Protein AF-A0A7J2MFQ8-F1 (afdb_monomer_lite)

Sequence (245 aa):
MRRCNKAKPGVYTGIVAACVIVSVAMFSGCIGEETATPGVSATPTPTVSLKTDPDSATIAKTPWTKIIFQDGFFSFQLQRTLGCTYYGGADVEECLSTACRIEDWDFESWYEEWTLTADRVCGIADECLADGNNVSAREAYLRASNYCRTAEFFLHGDPADPRILETWGKCRNCFIKAGRLSSPPFEVVEIPYEGTTLPEYFFRVGDSDTPRPTLILQTGYDGTSEELYNGQELKCLREYRLNLK

Secondary structure (DSSP, 8-state):
--PPPPPPPP---------------------------------------PPPPPPHHHHTTS-----S-SSHHHHHHHHHHHHTTTTTS--HHHHHHHHTTSPTT-HHHHHHHHHHHHHHHHHHHHHHHHTT-HHHHHHHHHHHHHHHHHHHGGGGGSTT-THHHHHHHHHHHHHHHHHHTSSSPPEEEEEEETTEEEEEEE--SSS-------------TT--HHHHHHHTSHHHHHHTTTTT-

Foldseek 3Di:
DDDDDDDDDDDPPDDDPDDDDDDDDDDDDDDDDDDDDDDDDDDDDPDPPDPPDDPPVVVVVDPDPADLAPDPVLSVLLVQQVLLVVLLLADPCLSNVLSVQADHPDLVSQLVSLLVSLVVLQVQLVVCVVVVVLVSNLSSLSNSLSSLLRNLQVVVVDPPPPSNVVSNVSSVVSLQSSQVSDVVRWDFDWPDDDNGTDTAIHDDPHDDPDDDDDDDDDDDDRDDNSCCSSGPPVVVVVVVVVVVD

Radius of gyration: 24.78 Å; chains: 1; bounding box: 86×67×57 Å

pLDDT: mean 76.44, std 26.14, range [23.83, 98.81]

Structure (mmCIF, N/CA/C/O backbone):
data_AF-A0A7J2MFQ8-F1
#
_entry.id   AF-A0A7J2MFQ8-F1
#
loop_
_atom_site.group_PDB
_atom_site.id
_atom_site.type_symbol
_atom_site.label_atom_id
_atom_site.label_alt_id
_atom_site.label_comp_id
_atom_site.label_asym_id
_atom_site.label_entity_id
_atom_site.label_seq_id
_atom_site.pdbx_PDB_ins_code
_atom_site.Cartn_x
_atom_site.Cartn_y
_atom_site.Cartn_z
_atom_site.occupancy
_atom_site.B_iso_or_equiv
_atom_site.auth_seq_id
_atom_site.auth_comp_id
_atom_site.auth_asym_id
_atom_site.auth_atom_id
_atom_site.pdbx_PDB_model_num
ATOM 1 N N . MET A 1 1 ? -53.939 -12.506 15.328 1.00 38.88 1 MET A N 1
ATOM 2 C CA . MET A 1 1 ? -53.729 -11.242 14.587 1.00 38.88 1 MET A CA 1
ATOM 3 C C . MET A 1 1 ? -53.225 -10.176 15.556 1.00 38.88 1 MET A C 1
ATOM 5 O O . MET A 1 1 ? -54.008 -9.654 16.337 1.00 38.88 1 MET A O 1
ATOM 9 N N . ARG A 1 2 ? -51.913 -9.912 15.574 1.00 32.91 2 ARG A N 1
ATOM 10 C CA . ARG A 1 2 ? -51.280 -8.822 16.336 1.00 32.91 2 ARG A CA 1
ATOM 11 C C . ARG A 1 2 ? -50.412 -8.020 15.365 1.00 32.91 2 ARG A C 1
ATOM 13 O O . ARG A 1 2 ? -49.680 -8.603 14.576 1.00 32.91 2 ARG A O 1
ATOM 20 N N . ARG A 1 3 ? -50.601 -6.699 15.381 1.00 29.52 3 ARG A N 1
ATOM 21 C CA . ARG A 1 3 ? -49.988 -5.705 14.491 1.00 29.52 3 ARG A CA 1
ATOM 22 C C . ARG A 1 3 ? -48.485 -5.591 14.766 1.00 29.52 3 ARG A C 1
ATOM 24 O O . ARG A 1 3 ? -48.104 -5.428 15.920 1.00 29.52 3 ARG A O 1
ATOM 31 N N . CYS A 1 4 ? -47.666 -5.614 13.716 1.00 31.52 4 CYS A N 1
ATOM 32 C CA . CYS A 1 4 ? -46.255 -5.238 13.778 1.00 31.52 4 CYS A CA 1
ATOM 33 C C . CYS A 1 4 ? -46.124 -3.789 13.285 1.00 31.52 4 CYS A C 1
ATOM 35 O O . CYS A 1 4 ? -46.514 -3.473 12.160 1.00 31.52 4 CYS A O 1
ATOM 37 N N . ASN A 1 5 ? -45.660 -2.903 14.167 1.00 32.88 5 ASN A N 1
ATOM 38 C CA . ASN A 1 5 ? -45.489 -1.476 13.908 1.00 32.88 5 ASN A CA 1
ATOM 39 C C . ASN A 1 5 ? -44.330 -1.229 12.933 1.00 32.88 5 ASN A C 1
ATOM 41 O O . ASN A 1 5 ? -43.232 -1.746 13.119 1.00 32.88 5 ASN A O 1
ATOM 45 N N . LYS A 1 6 ? -44.583 -0.383 11.928 1.00 34.16 6 LYS A N 1
ATOM 46 C CA . LYS A 1 6 ? -43.565 0.241 11.075 1.00 34.16 6 LYS A CA 1
ATOM 47 C C . LYS A 1 6 ? -42.799 1.289 11.891 1.00 34.16 6 LYS A C 1
ATOM 49 O O . LYS A 1 6 ? -43.421 2.206 12.428 1.00 34.16 6 LYS A O 1
ATOM 54 N N . ALA A 1 7 ? -41.475 1.175 11.957 1.00 34.91 7 ALA A N 1
ATOM 55 C CA . ALA A 1 7 ? -40.604 2.236 12.454 1.00 34.91 7 ALA A CA 1
ATOM 56 C C . ALA A 1 7 ? -40.471 3.341 11.387 1.00 34.91 7 ALA A C 1
ATOM 58 O O . ALA A 1 7 ? -40.331 3.050 10.200 1.00 34.91 7 ALA A O 1
ATOM 59 N N . LYS A 1 8 ? -40.570 4.605 11.811 1.00 30.22 8 LYS A N 1
ATOM 60 C CA . LYS A 1 8 ? -40.333 5.795 10.978 1.00 30.22 8 LYS A CA 1
ATOM 61 C C . LYS A 1 8 ? -38.834 6.149 10.988 1.00 30.22 8 LYS A C 1
ATOM 63 O O . LYS A 1 8 ? -38.199 5.927 12.017 1.00 30.22 8 LYS A O 1
ATOM 68 N N . PRO A 1 9 ? -38.286 6.736 9.909 1.00 33.31 9 PRO A N 1
ATOM 69 C CA . PRO A 1 9 ? -36.900 7.191 9.871 1.00 33.31 9 PRO A CA 1
ATOM 70 C C . PRO A 1 9 ? -36.733 8.475 10.694 1.00 33.31 9 PRO A C 1
ATOM 72 O O . PRO A 1 9 ? -37.475 9.443 10.519 1.00 33.31 9 PRO A O 1
ATOM 75 N N . GLY A 1 10 ? -35.777 8.452 11.623 1.00 30.77 10 GLY A N 1
ATOM 76 C CA . GLY A 1 10 ? -35.357 9.605 12.410 1.00 30.77 10 GLY A CA 1
ATOM 77 C C . GLY A 1 10 ? -34.457 10.520 11.585 1.00 30.77 10 GLY A C 1
ATOM 78 O O . GLY A 1 10 ? -33.471 10.082 11.001 1.00 30.77 10 GLY A O 1
ATOM 79 N N . VAL A 1 11 ? -34.835 11.790 11.542 1.00 32.34 11 VAL A N 1
ATOM 80 C CA . VAL A 1 11 ? -34.098 12.901 10.945 1.00 32.34 11 VAL A CA 1
ATOM 81 C C . VAL A 1 11 ? -32.886 13.207 11.833 1.00 32.34 11 VAL A C 1
ATOM 83 O O . VAL A 1 11 ? -33.059 13.664 12.960 1.00 32.34 11 VAL A O 1
ATOM 86 N N . TYR A 1 12 ? -31.667 12.963 11.346 1.00 33.47 12 TYR A N 1
ATOM 87 C CA . TYR A 1 12 ? -30.437 13.444 11.985 1.00 33.47 12 TYR A CA 1
ATOM 88 C C . TYR A 1 12 ? -30.148 14.874 11.515 1.00 33.47 12 TYR A C 1
ATOM 90 O O . TYR A 1 12 ? -29.394 15.109 10.577 1.00 33.47 12 TYR A O 1
ATOM 98 N N . THR A 1 13 ? -30.767 15.852 12.170 1.00 31.56 13 THR A N 1
ATOM 99 C CA . THR A 1 13 ? -30.286 17.240 12.169 1.00 31.56 13 THR A CA 1
ATOM 100 C C . THR A 1 13 ? -29.189 17.361 13.223 1.00 31.56 13 THR A C 1
ATOM 102 O O . THR A 1 13 ? -29.476 17.585 14.397 1.00 31.56 13 THR A O 1
ATOM 105 N N . GLY A 1 14 ? -27.939 17.166 12.807 1.00 30.00 14 GLY A N 1
ATOM 106 C CA . GLY A 1 14 ? -26.743 17.427 13.605 1.00 30.00 14 GLY A CA 1
ATOM 107 C C . GLY A 1 14 ? -25.890 18.471 12.896 1.00 30.00 14 GLY A C 1
ATOM 108 O O . GLY A 1 14 ? -25.406 18.240 11.796 1.00 30.00 14 GLY A O 1
ATOM 109 N N . ILE A 1 15 ? -25.780 19.644 13.507 1.00 28.95 15 ILE A N 1
ATOM 110 C CA . ILE A 1 15 ? -25.068 20.824 13.016 1.00 28.95 15 ILE A CA 1
ATOM 111 C C . ILE A 1 15 ? -23.583 20.481 12.812 1.00 28.95 15 ILE A C 1
ATOM 113 O O . ILE A 1 15 ? -22.862 20.240 13.778 1.00 28.95 15 ILE A O 1
ATOM 117 N N . VAL A 1 16 ? -23.125 20.472 11.557 1.00 28.92 16 VAL A N 1
ATOM 118 C CA . VAL A 1 16 ? -21.700 20.410 11.204 1.00 28.92 16 VAL A CA 1
ATOM 119 C C . VAL A 1 16 ? -21.128 21.814 11.385 1.00 28.92 16 VAL A C 1
ATOM 121 O O . VAL A 1 16 ? -21.325 22.692 10.548 1.00 28.92 16 VAL A O 1
ATOM 124 N N . ALA A 1 17 ? -20.454 22.054 12.508 1.00 26.47 17 ALA A N 1
ATOM 125 C CA . ALA A 1 17 ? -19.647 23.254 12.684 1.00 26.47 17 ALA A CA 1
ATOM 126 C C . ALA A 1 17 ? -18.333 23.069 11.911 1.00 26.47 17 ALA A C 1
ATOM 128 O O . ALA A 1 17 ? -17.379 22.474 12.408 1.00 26.47 17 ALA A O 1
ATOM 129 N N . ALA A 1 18 ? -18.317 23.539 10.664 1.00 28.28 18 ALA A N 1
ATOM 130 C CA . ALA A 1 18 ? -17.121 23.623 9.842 1.00 28.28 18 ALA A CA 1
ATOM 131 C C . ALA A 1 18 ? -16.173 24.683 10.421 1.00 28.28 18 ALA A C 1
ATOM 133 O O . ALA A 1 18 ? -16.510 25.865 10.470 1.00 28.28 18 ALA A O 1
ATOM 134 N N . CYS A 1 19 ? -14.983 24.265 10.847 1.00 23.83 19 CYS A N 1
ATOM 135 C CA . CYS A 1 19 ? -13.876 25.168 11.135 1.00 23.83 19 CYS A CA 1
ATOM 136 C C . CYS A 1 19 ? -12.793 24.897 10.088 1.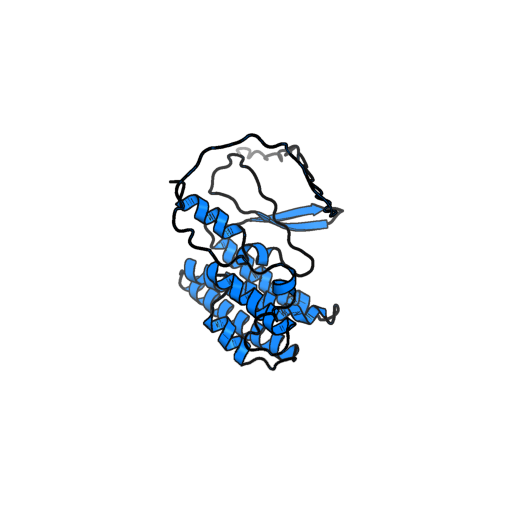00 23.83 19 CYS A C 1
ATOM 138 O O . CYS A 1 19 ? -11.982 23.987 10.230 1.00 23.83 19 CYS A O 1
ATOM 140 N N . VAL A 1 20 ? -12.856 25.640 8.983 1.00 26.08 20 VAL A N 1
ATOM 141 C CA . VAL A 1 20 ? -11.838 25.623 7.931 1.00 26.08 20 VAL A CA 1
ATOM 142 C C . VAL A 1 20 ? -10.701 26.529 8.393 1.00 26.08 20 VAL A C 1
ATOM 144 O O . VAL A 1 20 ? -10.876 27.744 8.463 1.00 26.08 20 VAL A O 1
ATOM 147 N N . ILE A 1 21 ? -9.539 25.960 8.709 1.00 29.67 21 ILE A N 1
ATOM 148 C CA . ILE A 1 21 ? -8.308 26.739 8.878 1.00 29.67 21 ILE A CA 1
ATOM 149 C C . ILE A 1 21 ? -7.517 26.617 7.576 1.00 29.67 21 ILE A C 1
ATOM 151 O O . ILE A 1 21 ? -6.837 25.624 7.335 1.00 29.67 21 ILE A O 1
ATOM 155 N N . VAL A 1 22 ? -7.640 27.636 6.721 1.00 27.78 22 VAL A N 1
ATOM 156 C CA . VAL A 1 22 ? -6.738 27.855 5.584 1.00 27.78 22 VAL A CA 1
ATOM 157 C C . VAL A 1 22 ? -5.487 28.540 6.126 1.00 27.78 22 VAL A C 1
ATOM 159 O O . VAL A 1 22 ? -5.528 29.722 6.464 1.00 27.78 22 VAL A O 1
ATOM 162 N N . SER A 1 23 ? -4.373 27.819 6.212 1.00 28.55 23 SER A N 1
ATOM 163 C CA . SER A 1 23 ? -3.078 28.427 6.531 1.00 28.55 23 SER A CA 1
ATOM 164 C C . SER A 1 23 ? -2.352 28.805 5.244 1.00 28.55 23 SER A C 1
ATOM 166 O O . SER A 1 23 ? -1.757 27.966 4.574 1.00 28.55 23 SER A O 1
ATOM 168 N N . VAL A 1 24 ? -2.406 30.095 4.909 1.00 29.30 24 VAL A N 1
ATOM 169 C CA . VAL A 1 24 ? -1.521 30.741 3.932 1.00 29.30 24 VAL A CA 1
ATOM 170 C C . VAL A 1 24 ? -0.176 30.984 4.615 1.00 29.30 24 VAL A C 1
ATOM 172 O O . VAL A 1 24 ? -0.099 31.766 5.560 1.00 29.30 24 VAL A O 1
ATOM 175 N N . ALA A 1 25 ? 0.887 30.336 4.144 1.00 28.73 25 ALA A N 1
ATOM 176 C CA . ALA A 1 25 ? 2.251 30.658 4.549 1.00 28.73 25 ALA A CA 1
ATOM 177 C C . ALA A 1 25 ? 2.884 31.600 3.513 1.00 28.73 25 ALA A C 1
ATOM 179 O O . ALA A 1 25 ? 3.103 31.217 2.366 1.00 28.73 25 ALA A O 1
ATOM 180 N N . MET A 1 26 ? 3.188 32.831 3.928 1.00 29.05 26 MET A N 1
ATOM 181 C CA . MET A 1 26 ? 4.083 33.750 3.222 1.00 29.05 26 MET A CA 1
ATOM 182 C C . MET A 1 26 ? 5.228 34.131 4.163 1.00 29.05 26 MET A C 1
ATOM 184 O O . MET A 1 26 ? 5.021 34.465 5.327 1.00 29.05 26 MET A O 1
ATOM 188 N N . PHE A 1 27 ? 6.439 34.023 3.625 1.00 27.30 27 PHE A N 1
ATOM 189 C CA . PHE A 1 27 ? 7.727 34.304 4.249 1.00 27.30 27 PHE A CA 1
ATOM 190 C C . PHE A 1 27 ? 7.931 35.794 4.583 1.00 27.30 27 PHE A C 1
ATOM 192 O O . PHE A 1 27 ? 7.536 36.663 3.811 1.00 27.30 27 PHE A O 1
ATOM 199 N N . SER A 1 28 ? 8.740 36.041 5.622 1.00 29.17 28 SER A N 1
ATOM 200 C CA . SER A 1 28 ? 10.007 36.806 5.556 1.00 29.17 28 SER A CA 1
ATOM 201 C C . SER A 1 28 ? 10.172 37.929 6.589 1.00 29.17 28 SER A C 1
ATOM 203 O O . SER A 1 28 ? 9.401 38.882 6.614 1.00 29.17 28 SER A O 1
ATOM 205 N N . GLY A 1 29 ? 11.296 37.838 7.316 1.00 26.69 29 GLY A N 1
ATOM 206 C CA . GLY A 1 29 ? 12.071 38.951 7.880 1.00 26.69 29 GLY A CA 1
ATOM 207 C C . GLY A 1 29 ? 11.524 39.585 9.163 1.00 26.69 29 GLY A C 1
ATOM 208 O O . GLY A 1 29 ? 10.329 39.649 9.384 1.00 26.69 29 GLY A O 1
ATOM 209 N N . CYS A 1 30 ? 12.316 40.148 10.066 1.00 28.39 30 CYS A N 1
ATOM 210 C CA . CYS A 1 30 ? 13.755 40.220 10.271 1.00 28.39 30 CYS A CA 1
ATOM 211 C C . CYS A 1 30 ? 13.914 41.007 11.591 1.00 28.39 30 CYS A C 1
ATOM 213 O O . CYS A 1 30 ? 13.279 42.044 11.728 1.00 28.39 30 CYS A O 1
ATOM 215 N N . ILE A 1 31 ? 14.807 40.545 12.475 1.00 30.14 31 ILE A N 1
ATOM 216 C CA . ILE A 1 31 ? 15.624 41.342 13.417 1.00 30.14 31 ILE A CA 1
ATOM 217 C C . ILE A 1 31 ? 14.879 42.064 14.565 1.00 30.14 31 ILE A C 1
ATOM 219 O O . ILE A 1 31 ? 14.071 42.963 14.362 1.00 30.14 31 ILE A O 1
ATOM 223 N N . GLY A 1 32 ? 15.215 41.669 15.799 1.00 24.55 32 GLY A N 1
ATOM 224 C CA . GLY A 1 32 ? 14.779 42.321 17.036 1.00 24.55 32 GLY A CA 1
ATOM 225 C C . GLY A 1 32 ? 15.772 43.346 17.581 1.00 24.55 32 GLY A C 1
ATOM 226 O O . GLY A 1 32 ? 16.804 43.583 16.968 1.00 24.55 32 GLY A O 1
ATOM 227 N N . GLU A 1 33 ? 15.475 43.881 18.768 1.00 27.73 33 GLU A N 1
ATOM 228 C CA . GLU A 1 33 ? 16.467 44.317 19.761 1.00 27.73 33 GLU A CA 1
ATOM 229 C C . GLU A 1 33 ? 15.764 44.532 21.116 1.00 27.73 33 GLU A C 1
ATOM 231 O O . GLU A 1 33 ? 14.818 45.313 21.209 1.00 27.73 33 GLU A O 1
ATOM 236 N N . GLU A 1 34 ? 16.204 43.828 22.163 1.00 31.11 34 GLU A N 1
ATOM 237 C CA . GLU A 1 34 ? 15.808 44.074 23.555 1.00 31.11 34 GLU A CA 1
ATOM 238 C C . GLU A 1 34 ? 17.064 44.449 24.353 1.00 31.11 34 GLU A C 1
ATOM 240 O O . GLU A 1 34 ? 18.134 43.853 24.216 1.00 31.11 34 GLU A O 1
ATOM 245 N N . THR A 1 35 ? 16.932 45.512 25.137 1.00 30.77 35 THR A N 1
ATOM 246 C CA . THR A 1 35 ? 17.994 46.231 25.842 1.00 30.77 35 THR A CA 1
ATOM 247 C C . THR A 1 35 ? 18.571 45.455 27.029 1.00 30.77 35 THR A C 1
ATOM 249 O O . THR A 1 35 ? 17.839 44.894 27.840 1.00 30.77 35 THR A O 1
ATOM 252 N N . ALA A 1 36 ? 19.898 45.500 27.168 1.00 31.11 36 ALA A N 1
ATOM 253 C CA . ALA A 1 36 ? 20.688 44.804 28.180 1.00 31.11 36 ALA A CA 1
ATOM 254 C C . ALA A 1 36 ? 20.484 45.297 29.631 1.00 31.11 36 ALA A C 1
ATOM 256 O O . ALA A 1 36 ? 20.412 46.497 29.894 1.00 31.11 36 ALA A O 1
ATOM 257 N N . THR A 1 37 ? 20.551 44.362 30.587 1.00 33.41 37 THR A N 1
ATOM 258 C CA . THR A 1 37 ? 20.934 44.607 31.995 1.00 33.41 37 THR A CA 1
ATOM 259 C C . THR A 1 37 ? 21.981 43.571 32.452 1.00 33.41 37 THR A C 1
ATOM 261 O O . THR A 1 37 ? 22.013 42.467 31.906 1.00 33.41 37 THR A O 1
ATOM 264 N N . PRO A 1 38 ? 22.894 43.905 33.390 1.00 34.31 38 PRO A N 1
ATOM 265 C CA . PRO A 1 38 ? 24.133 43.149 33.576 1.00 34.31 38 PRO A CA 1
ATOM 266 C C . PRO A 1 38 ? 24.117 42.151 34.749 1.00 34.31 38 PRO A C 1
ATOM 268 O O . PRO A 1 38 ? 23.652 42.460 35.841 1.00 34.31 38 PRO A O 1
ATOM 271 N N . GLY A 1 39 ? 24.800 41.019 34.538 1.00 32.44 39 GLY A N 1
ATOM 272 C CA . GLY A 1 39 ? 25.820 40.512 35.464 1.00 32.44 39 GLY A CA 1
ATOM 273 C C . GLY A 1 39 ? 25.416 39.478 36.519 1.00 32.44 39 GLY A C 1
ATOM 274 O O . GLY A 1 39 ? 25.167 39.836 37.664 1.00 32.44 39 GLY A O 1
ATO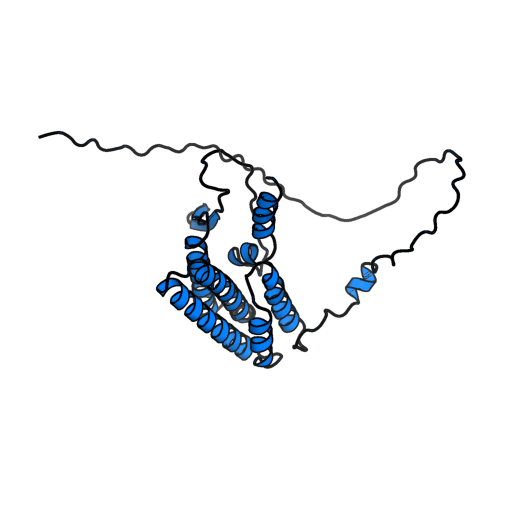M 275 N N . VAL A 1 40 ? 25.570 38.188 36.193 1.00 35.53 40 VAL A N 1
ATOM 276 C CA . VAL A 1 40 ? 25.978 37.153 37.164 1.00 35.53 40 VAL A CA 1
ATOM 277 C C . VAL A 1 40 ? 27.016 36.242 36.500 1.00 35.53 40 VAL A C 1
ATOM 279 O O . VAL A 1 40 ? 26.760 35.640 35.462 1.00 35.53 40 VAL A O 1
ATOM 282 N N . SER A 1 41 ? 28.209 36.178 37.093 1.00 35.72 41 SER A N 1
ATOM 283 C CA . SER A 1 41 ? 29.312 35.305 36.681 1.00 35.72 41 SER A CA 1
ATOM 284 C C . SER A 1 41 ? 29.017 33.866 37.106 1.00 35.72 41 SER A C 1
ATOM 286 O O . SER A 1 41 ? 28.966 33.579 38.303 1.00 35.72 41 SER A O 1
ATOM 288 N N . ALA A 1 42 ? 28.812 32.973 36.137 1.00 41.41 42 ALA A N 1
ATOM 289 C CA . ALA A 1 42 ? 28.701 31.534 36.354 1.00 41.41 42 ALA A CA 1
ATOM 290 C C . ALA A 1 42 ? 29.901 30.822 35.713 1.00 41.41 42 ALA A C 1
ATOM 292 O O . ALA A 1 42 ? 30.245 31.055 34.555 1.00 41.41 42 ALA A O 1
ATOM 293 N N . THR A 1 43 ? 30.550 29.965 36.495 1.00 39.50 43 THR A N 1
ATOM 294 C CA . THR A 1 43 ? 31.693 29.125 36.118 1.00 39.50 43 THR A CA 1
ATOM 295 C C . THR A 1 43 ? 31.352 28.261 34.890 1.00 39.50 43 THR A C 1
ATOM 297 O O . THR A 1 43 ? 30.270 27.667 34.869 1.00 39.50 43 THR A O 1
ATOM 300 N N . PRO A 1 44 ? 32.228 28.137 33.871 1.00 40.00 44 PRO A N 1
ATOM 301 C CA . PRO A 1 44 ? 31.896 27.385 32.666 1.00 40.00 44 PRO A CA 1
ATOM 302 C C . PRO A 1 44 ? 31.807 25.885 32.969 1.00 40.00 44 PRO A C 1
ATOM 304 O O . PRO A 1 44 ? 32.795 25.227 33.293 1.00 40.00 44 PRO A O 1
ATOM 307 N N . THR A 1 45 ? 30.594 25.351 32.845 1.00 40.31 45 THR A N 1
ATOM 308 C CA . THR A 1 45 ? 30.352 23.912 32.685 1.00 40.31 45 THR A CA 1
ATOM 309 C C . THR A 1 45 ? 30.923 23.501 31.323 1.00 40.31 45 THR A C 1
ATOM 311 O O . THR A 1 45 ? 30.782 24.278 30.378 1.00 40.31 45 THR A O 1
ATOM 314 N N . PRO A 1 46 ? 31.575 22.333 31.167 1.00 39.75 46 PRO A N 1
ATOM 315 C CA . PRO A 1 46 ? 32.018 21.881 29.854 1.00 39.75 46 PRO A CA 1
ATOM 316 C C . PRO A 1 46 ? 30.802 21.698 28.940 1.00 39.75 46 PRO A C 1
ATOM 318 O O . PRO A 1 46 ? 30.047 20.734 29.059 1.00 39.75 46 PRO A O 1
ATOM 321 N N . THR A 1 47 ? 30.603 22.653 28.034 1.00 40.75 47 THR A N 1
ATOM 322 C CA . THR A 1 47 ? 29.598 22.578 26.980 1.00 40.75 47 THR A CA 1
ATOM 323 C C . THR A 1 47 ? 30.016 21.473 26.020 1.00 40.75 47 THR A C 1
ATOM 325 O O . THR A 1 47 ? 30.950 21.640 25.233 1.00 40.75 47 THR A O 1
ATOM 328 N N . VAL A 1 48 ? 29.326 20.333 26.066 1.00 46.19 48 VAL A N 1
ATOM 329 C CA . VAL A 1 48 ? 29.329 19.396 24.942 1.00 46.19 48 VAL A CA 1
ATOM 330 C C . VAL A 1 48 ? 28.743 20.163 23.764 1.00 46.19 48 VAL A C 1
ATOM 332 O O . VAL A 1 48 ? 27.545 20.427 23.715 1.00 46.19 48 VAL A O 1
ATOM 335 N N . SER A 1 49 ? 29.609 20.586 22.845 1.00 40.19 49 SER A N 1
ATOM 336 C CA . SER A 1 49 ? 29.178 21.168 21.581 1.00 40.19 49 SER A CA 1
ATOM 337 C C . SER A 1 49 ? 28.573 20.039 20.759 1.00 40.19 49 SER A C 1
ATOM 339 O O . SER A 1 49 ? 29.285 19.294 20.084 1.00 40.19 49 SER A O 1
ATOM 341 N N . LEU A 1 50 ? 27.256 19.868 20.869 1.00 46.69 50 LEU A N 1
ATOM 342 C CA . LEU A 1 50 ? 26.495 19.147 19.859 1.00 46.69 50 LEU A CA 1
ATOM 343 C C . LEU A 1 50 ? 26.822 19.821 18.527 1.00 46.69 50 LEU A C 1
ATOM 345 O O . LEU A 1 50 ? 26.763 21.048 18.425 1.00 46.69 50 LEU A O 1
ATOM 349 N N . LYS A 1 51 ? 27.256 19.032 17.539 1.00 55.88 51 LYS A N 1
ATOM 350 C CA . LYS A 1 51 ? 27.425 19.546 16.179 1.00 55.88 51 LYS A CA 1
ATOM 351 C C . LYS A 1 51 ? 26.104 20.211 15.806 1.00 55.88 51 LYS A C 1
ATOM 353 O O . LYS A 1 51 ? 25.062 19.577 15.933 1.00 55.88 51 LYS A O 1
ATOM 358 N N . THR A 1 52 ? 26.166 21.483 15.432 1.00 60.47 52 THR A N 1
ATOM 359 C CA . THR A 1 52 ? 25.010 22.213 14.923 1.00 60.47 52 THR A CA 1
ATOM 360 C C . THR A 1 52 ? 24.421 21.421 13.767 1.00 60.47 52 THR A C 1
ATOM 362 O O . THR A 1 52 ? 25.179 20.923 12.924 1.00 60.47 52 THR A O 1
ATOM 365 N N . ASP A 1 53 ? 23.096 21.284 13.754 1.00 65.50 53 ASP A N 1
ATOM 366 C CA . ASP A 1 53 ? 22.395 20.671 12.635 1.00 65.50 53 ASP A CA 1
ATOM 367 C C . ASP A 1 53 ? 22.848 21.339 11.329 1.00 65.50 53 ASP A C 1
ATOM 369 O O . ASP A 1 53 ? 23.111 22.546 11.310 1.00 65.50 53 ASP A O 1
ATOM 373 N N . PRO A 1 54 ? 23.027 20.571 10.244 1.00 66.50 54 PRO A N 1
ATOM 374 C CA . PRO A 1 54 ? 23.466 21.139 8.982 1.00 66.50 54 PRO A CA 1
ATOM 375 C C . PRO A 1 54 ? 22.471 22.210 8.515 1.00 66.50 54 PRO A C 1
ATOM 377 O O . PRO A 1 54 ? 21.275 21.947 8.419 1.00 66.50 54 PRO A O 1
ATOM 380 N N . ASP A 1 55 ? 22.973 23.404 8.186 1.00 71.94 55 ASP A N 1
ATOM 381 C CA . ASP A 1 55 ? 22.141 24.500 7.680 1.00 71.94 55 ASP A CA 1
ATOM 382 C C . ASP A 1 55 ? 21.337 24.068 6.441 1.00 71.94 55 ASP A C 1
ATOM 384 O O . ASP A 1 55 ? 21.798 23.251 5.637 1.00 71.94 55 ASP A O 1
ATOM 388 N N . SER A 1 56 ? 20.165 24.671 6.218 1.00 56.03 56 SER A N 1
ATOM 389 C CA . SER A 1 56 ? 19.241 24.318 5.125 1.00 56.03 56 SER A CA 1
ATOM 390 C C . SER A 1 56 ? 19.891 24.313 3.733 1.00 56.03 56 SER A C 1
ATOM 392 O O . SER A 1 56 ? 19.517 23.521 2.870 1.00 56.03 56 SER A O 1
ATOM 394 N N . ALA A 1 57 ? 20.907 25.154 3.514 1.00 59.72 57 ALA A N 1
ATOM 395 C CA . ALA A 1 57 ? 21.685 25.190 2.274 1.00 59.72 57 ALA A CA 1
ATOM 396 C C . ALA A 1 57 ? 22.594 23.958 2.082 1.00 59.72 57 ALA A C 1
ATOM 398 O O . ALA A 1 57 ? 22.944 23.622 0.952 1.00 59.72 57 ALA A O 1
ATOM 399 N N . THR A 1 58 ? 22.982 23.295 3.170 1.00 59.34 58 THR A N 1
ATOM 400 C CA . THR A 1 58 ? 23.771 22.056 3.193 1.00 59.34 58 THR A CA 1
ATOM 401 C C . THR A 1 58 ? 22.867 20.841 3.003 1.00 59.34 58 THR A C 1
ATOM 403 O O . THR A 1 58 ? 23.197 19.962 2.208 1.00 59.34 58 THR A O 1
ATOM 406 N N . ILE A 1 59 ? 21.685 20.829 3.631 1.00 60.56 59 ILE A N 1
ATOM 407 C CA . ILE A 1 59 ? 20.652 19.802 3.400 1.00 60.56 59 ILE A CA 1
ATOM 408 C C . ILE A 1 59 ? 20.234 19.798 1.924 1.00 60.56 59 ILE A C 1
ATOM 410 O O . ILE A 1 59 ? 20.261 18.753 1.284 1.00 60.56 59 ILE A O 1
ATOM 414 N N . ALA A 1 60 ? 19.972 20.973 1.343 1.00 55.69 60 ALA A N 1
ATOM 415 C CA . ALA A 1 60 ? 19.601 21.110 -0.069 1.00 55.69 60 ALA A CA 1
ATOM 416 C C . ALA A 1 60 ? 20.696 20.661 -1.060 1.00 55.69 60 ALA A C 1
ATOM 418 O O . ALA A 1 60 ? 20.402 20.374 -2.217 1.00 55.69 60 ALA A O 1
ATOM 419 N N . LYS A 1 61 ? 21.963 20.618 -0.623 1.00 54.78 61 LYS A N 1
ATOM 420 C CA . LYS A 1 61 ? 23.112 20.148 -1.419 1.00 54.78 61 LYS A CA 1
ATOM 421 C C . LYS A 1 61 ? 23.472 18.692 -1.150 1.00 54.78 61 LYS A C 1
ATOM 423 O O . LYS A 1 61 ? 24.361 18.161 -1.815 1.00 54.78 61 LYS A O 1
ATOM 428 N N . THR A 1 62 ? 22.832 18.061 -0.170 1.00 53.53 62 THR A N 1
ATOM 429 C CA . THR A 1 62 ? 23.068 16.654 0.123 1.00 53.53 62 THR A CA 1
ATOM 430 C C . THR A 1 62 ? 22.348 15.852 -0.956 1.00 53.53 62 THR A C 1
ATOM 432 O O . THR A 1 62 ? 21.132 15.992 -1.089 1.00 53.53 62 THR A O 1
ATOM 435 N N . PRO A 1 63 ? 23.056 15.053 -1.773 1.00 59.88 63 PRO A N 1
ATOM 436 C CA . PRO A 1 63 ? 22.381 14.180 -2.716 1.00 59.88 63 PRO A CA 1
ATOM 437 C C . PRO A 1 63 ? 21.454 13.269 -1.914 1.00 59.88 63 PRO A C 1
ATOM 439 O O . PRO A 1 63 ? 21.895 12.657 -0.936 1.00 59.88 63 PRO A O 1
ATOM 442 N N . TRP A 1 64 ? 20.178 13.214 -2.309 1.00 63.25 64 TRP A N 1
ATOM 443 C CA . TRP A 1 64 ? 19.225 12.235 -1.793 1.00 63.25 64 TRP A CA 1
ATOM 444 C C . TRP A 1 64 ? 19.933 10.888 -1.693 1.00 63.25 64 TRP A C 1
ATOM 446 O O . TRP A 1 64 ? 20.590 10.466 -2.651 1.00 63.25 64 TRP A O 1
ATOM 456 N N . THR A 1 65 ? 19.894 10.259 -0.518 1.00 71.88 65 THR A N 1
ATOM 457 C CA . THR A 1 65 ? 20.606 8.998 -0.313 1.00 71.88 65 THR A CA 1
ATOM 458 C C . THR A 1 65 ? 20.038 7.992 -1.297 1.00 71.88 65 THR A C 1
ATOM 460 O O . THR A 1 65 ? 18.874 7.640 -1.187 1.00 71.88 65 THR A O 1
ATOM 463 N N . LYS A 1 66 ? 20.813 7.576 -2.298 1.00 84.00 66 LYS A N 1
ATOM 464 C CA . LYS A 1 66 ? 20.338 6.609 -3.286 1.00 84.00 66 LYS A CA 1
ATOM 465 C C . LYS A 1 66 ? 20.271 5.226 -2.650 1.00 84.00 66 LYS A C 1
ATOM 467 O O . LYS A 1 66 ? 21.235 4.804 -2.011 1.00 84.00 66 LYS A O 1
ATOM 472 N N . ILE A 1 67 ? 19.153 4.529 -2.824 1.00 88.50 67 ILE A N 1
ATOM 473 C CA . ILE A 1 67 ? 18.966 3.153 -2.357 1.00 88.50 67 ILE A CA 1
ATOM 474 C C . ILE A 1 67 ? 18.638 2.291 -3.572 1.00 88.50 67 ILE A C 1
ATOM 476 O O . ILE A 1 67 ? 17.598 2.492 -4.190 1.00 88.50 67 ILE A O 1
ATOM 480 N N . ILE A 1 68 ? 19.524 1.336 -3.881 1.00 92.50 68 ILE A N 1
ATOM 481 C CA . ILE A 1 68 ? 19.469 0.392 -5.017 1.00 92.50 68 ILE A CA 1
ATOM 482 C C . ILE A 1 68 ? 19.540 1.060 -6.405 1.00 92.50 68 ILE A C 1
ATOM 484 O O . ILE A 1 68 ? 20.432 0.731 -7.184 1.00 92.50 68 ILE A O 1
ATOM 488 N N . PHE A 1 69 ? 18.670 2.025 -6.691 1.00 94.56 69 PHE A N 1
ATOM 489 C CA . PHE A 1 69 ? 18.516 2.677 -7.992 1.00 94.56 69 PHE A CA 1
ATOM 490 C C . PHE A 1 69 ? 19.452 3.877 -8.183 1.00 94.56 69 PHE A C 1
ATOM 492 O O . PHE A 1 69 ? 19.770 4.597 -7.227 1.00 94.56 69 PHE A O 1
ATOM 499 N N . GLN A 1 70 ? 19.892 4.122 -9.422 1.00 92.31 70 GLN A N 1
ATOM 500 C CA . GLN A 1 70 ? 20.574 5.366 -9.785 1.00 92.31 70 GLN A CA 1
ATOM 501 C C . GLN A 1 70 ? 19.583 6.486 -10.072 1.00 92.31 70 GLN A C 1
ATOM 503 O O . GLN A 1 70 ? 19.939 7.646 -9.815 1.00 92.31 70 GLN A O 1
ATOM 508 N N . ASP A 1 71 ? 18.387 6.169 -10.572 1.00 92.06 71 ASP A N 1
ATOM 509 C CA . ASP A 1 71 ? 17.321 7.152 -10.712 1.00 92.06 71 ASP A CA 1
ATOM 510 C C . ASP A 1 71 ? 16.861 7.688 -9.346 1.00 92.06 71 ASP A C 1
ATOM 512 O O . ASP A 1 71 ? 16.675 6.957 -8.366 1.00 92.06 71 ASP A O 1
ATOM 516 N N . GLY A 1 72 ? 16.682 9.007 -9.284 1.00 90.75 72 GLY A N 1
ATOM 517 C CA . GLY A 1 72 ? 16.254 9.695 -8.073 1.00 90.75 72 GLY A CA 1
ATOM 518 C C . GLY A 1 72 ? 14.800 9.403 -7.716 1.00 90.75 72 GLY A C 1
ATOM 519 O O . GLY A 1 72 ? 14.496 9.279 -6.529 1.00 90.75 72 GLY A O 1
ATOM 520 N N . PHE A 1 73 ? 13.915 9.258 -8.709 1.00 91.38 73 PHE A N 1
ATOM 521 C CA . PHE A 1 73 ? 12.498 8.994 -8.465 1.00 91.38 73 PHE A CA 1
ATOM 522 C C . PHE A 1 73 ? 12.273 7.558 -7.996 1.00 91.38 73 PHE A C 1
ATOM 524 O O . PHE A 1 73 ? 11.589 7.362 -6.994 1.00 91.38 73 PHE A O 1
ATOM 531 N N . PHE A 1 74 ? 12.901 6.567 -8.627 1.00 95.69 74 PHE A N 1
ATOM 532 C CA . PHE A 1 74 ? 12.838 5.164 -8.206 1.00 95.69 74 PHE A CA 1
ATOM 533 C C . PHE A 1 74 ? 13.390 4.991 -6.793 1.00 95.69 74 PHE A C 1
ATOM 535 O O . PHE A 1 74 ? 12.741 4.401 -5.926 1.00 95.69 74 PHE A O 1
ATOM 542 N N . SER A 1 75 ? 14.562 5.575 -6.521 1.00 95.12 75 SER A N 1
ATOM 543 C CA . SER A 1 75 ? 15.153 5.549 -5.182 1.00 95.12 75 SER A CA 1
ATOM 544 C C . SER A 1 75 ? 14.241 6.212 -4.144 1.00 95.12 75 SER A C 1
ATOM 546 O O . SER A 1 75 ? 14.090 5.692 -3.036 1.00 95.12 75 SER A O 1
ATOM 548 N N . PHE A 1 76 ? 13.622 7.346 -4.480 1.00 93.69 76 PHE A N 1
ATOM 549 C CA . PHE A 1 76 ? 12.685 8.033 -3.592 1.00 93.69 76 PHE A CA 1
ATOM 550 C C . PHE A 1 76 ? 11.422 7.202 -3.331 1.00 93.69 76 PHE A C 1
ATOM 552 O O . PHE A 1 76 ? 11.009 7.066 -2.181 1.00 93.69 76 PHE A O 1
ATOM 559 N N . GLN A 1 77 ? 10.834 6.589 -4.358 1.00 95.19 77 GLN A N 1
ATOM 560 C CA . GLN A 1 77 ? 9.641 5.754 -4.195 1.00 95.19 77 GLN A CA 1
ATOM 561 C C . GLN A 1 77 ? 9.924 4.473 -3.405 1.00 95.19 77 GLN A C 1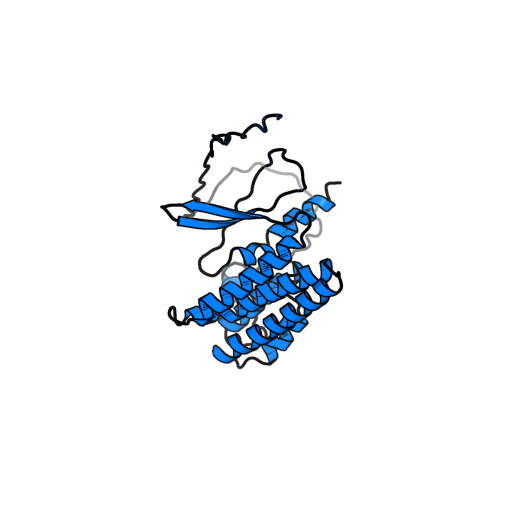
ATOM 563 O O . GLN A 1 77 ? 9.109 4.051 -2.574 1.00 95.19 77 GLN A O 1
ATOM 568 N N . LEU A 1 78 ? 11.112 3.886 -3.574 1.00 96.69 78 LEU A N 1
ATOM 569 C CA . LEU A 1 78 ? 11.559 2.781 -2.732 1.00 96.69 78 LEU A CA 1
ATOM 570 C C . LEU A 1 78 ? 11.689 3.228 -1.269 1.00 96.69 78 LEU A C 1
ATOM 572 O O . LEU A 1 78 ? 11.197 2.542 -0.376 1.00 96.69 78 LEU A O 1
ATOM 576 N N . GLN A 1 79 ? 12.287 4.394 -1.010 1.00 94.75 79 GLN A N 1
ATOM 577 C CA . GLN A 1 79 ? 12.388 4.964 0.341 1.00 94.75 79 GLN A CA 1
ATOM 578 C C . GLN A 1 79 ? 11.028 5.242 0.969 1.00 94.75 79 GLN A C 1
ATOM 580 O O . GLN A 1 79 ? 10.817 4.902 2.131 1.00 94.75 79 GLN A O 1
ATOM 585 N N . ARG A 1 80 ? 10.097 5.820 0.208 1.00 92.81 80 ARG A N 1
ATOM 586 C CA . ARG A 1 80 ? 8.720 6.072 0.646 1.00 92.81 80 ARG A CA 1
ATOM 587 C C . ARG A 1 80 ? 8.034 4.773 1.069 1.00 92.81 80 ARG A C 1
ATOM 589 O O . ARG A 1 80 ? 7.411 4.716 2.127 1.00 92.81 80 ARG A O 1
ATOM 596 N N . THR A 1 81 ? 8.224 3.705 0.296 1.00 95.38 81 THR A N 1
ATOM 597 C CA . THR A 1 81 ? 7.693 2.373 0.621 1.00 95.38 81 THR A CA 1
ATOM 598 C C . THR A 1 81 ? 8.370 1.778 1.859 1.00 95.38 81 THR A C 1
ATOM 600 O O . THR A 1 81 ? 7.680 1.353 2.785 1.00 95.38 81 THR A O 1
ATOM 603 N N . LEU A 1 82 ? 9.704 1.825 1.939 1.00 94.50 82 LEU A N 1
ATOM 604 C CA . LEU A 1 82 ? 10.478 1.375 3.105 1.00 94.50 82 LEU A CA 1
ATOM 605 C C . LEU A 1 82 ? 10.114 2.140 4.385 1.00 94.50 82 LEU A C 1
ATOM 607 O O . LEU A 1 82 ? 10.100 1.554 5.467 1.00 94.50 82 LEU A O 1
ATOM 611 N N . GLY A 1 83 ? 9.769 3.425 4.285 1.00 92.31 83 GLY A N 1
ATOM 612 C CA . GLY A 1 83 ? 9.322 4.243 5.415 1.00 92.31 83 GLY A CA 1
ATOM 613 C C . GLY A 1 83 ? 8.070 3.696 6.107 1.00 92.31 83 GLY A C 1
ATOM 614 O O . GLY A 1 83 ? 7.885 3.906 7.304 1.00 92.31 83 GLY A O 1
ATOM 615 N N . CYS A 1 84 ? 7.256 2.910 5.397 1.00 92.25 84 CYS A N 1
ATOM 616 C CA . CYS A 1 84 ? 6.054 2.284 5.947 1.00 92.25 84 CYS A CA 1
ATOM 617 C C . CYS A 1 84 ? 6.352 1.045 6.820 1.00 92.25 84 CYS A C 1
ATOM 619 O O . CYS A 1 84 ? 5.440 0.512 7.460 1.00 92.25 84 CYS A O 1
ATOM 621 N N . THR A 1 85 ? 7.603 0.566 6.869 1.00 92.31 85 THR A N 1
ATOM 622 C CA . THR A 1 85 ? 7.986 -0.656 7.609 1.00 92.31 85 THR A CA 1
ATOM 623 C C . THR A 1 85 ? 7.695 -0.552 9.103 1.00 92.31 85 THR A C 1
ATOM 625 O O . THR A 1 85 ? 7.058 -1.437 9.671 1.00 92.31 85 THR A O 1
ATOM 628 N N . TYR A 1 86 ? 8.054 0.570 9.733 1.00 87.38 86 TYR A N 1
ATOM 629 C CA . TYR A 1 86 ? 7.791 0.823 11.156 1.00 87.38 86 TYR A CA 1
ATOM 630 C C . TYR A 1 86 ? 6.292 0.721 11.502 1.00 87.38 86 TYR A C 1
ATOM 632 O O . TYR A 1 86 ? 5.877 0.213 12.552 1.00 87.38 86 TYR A O 1
ATOM 640 N N . TYR A 1 87 ? 5.442 1.150 10.573 1.00 85.62 87 TYR A N 1
ATOM 641 C CA . TYR A 1 87 ? 3.997 1.152 10.748 1.00 85.62 87 TYR A CA 1
ATOM 642 C C . TYR A 1 87 ? 3.338 -0.179 10.363 1.00 85.62 87 TYR A C 1
ATOM 644 O O . TYR A 1 87 ? 2.202 -0.425 10.768 1.00 85.62 87 TYR A O 1
ATOM 652 N N . GLY A 1 88 ? 4.074 -1.102 9.739 1.00 90.06 88 GLY A N 1
ATOM 653 C CA . GLY A 1 88 ? 3.578 -2.407 9.294 1.00 90.06 88 GLY A CA 1
ATOM 654 C C . GLY A 1 88 ? 2.951 -2.386 7.898 1.00 90.06 88 GLY A C 1
ATOM 655 O O . GLY A 1 88 ? 2.317 -3.361 7.506 1.00 90.06 88 GLY A O 1
ATOM 656 N N . GLY A 1 89 ? 3.126 -1.290 7.153 1.00 93.19 89 GLY A N 1
ATOM 657 C CA . GLY A 1 89 ? 2.713 -1.168 5.752 1.00 93.19 89 GLY A CA 1
ATOM 658 C C . GLY A 1 89 ? 3.769 -1.664 4.759 1.00 93.19 89 GLY A C 1
ATOM 659 O O . GLY A 1 89 ? 3.551 -1.590 3.557 1.00 93.19 89 GLY A O 1
ATOM 660 N N . ALA A 1 90 ? 4.918 -2.147 5.233 1.00 96.62 90 ALA A N 1
ATOM 661 C CA . ALA A 1 90 ? 5.956 -2.763 4.411 1.00 96.62 90 ALA A CA 1
ATOM 662 C C . ALA A 1 90 ? 6.840 -3.698 5.253 1.00 96.62 90 ALA A C 1
ATOM 664 O O . ALA A 1 90 ? 6.826 -3.637 6.483 1.00 96.62 90 ALA A O 1
ATOM 665 N N . ASP A 1 91 ? 7.626 -4.532 4.584 1.00 97.69 91 ASP A N 1
ATOM 666 C CA . ASP A 1 91 ? 8.729 -5.309 5.143 1.00 97.69 91 ASP A CA 1
ATOM 667 C C . ASP A 1 91 ? 10.024 -4.963 4.392 1.00 97.69 91 ASP A C 1
ATOM 669 O O . ASP A 1 91 ? 10.003 -4.678 3.192 1.00 97.69 91 ASP A O 1
ATOM 673 N N . VAL A 1 92 ? 11.152 -4.936 5.104 1.00 97.62 92 VAL A N 1
ATOM 674 C CA . VAL A 1 92 ? 12.439 -4.512 4.530 1.00 97.62 92 VAL A CA 1
ATOM 675 C C . VAL A 1 92 ? 12.919 -5.502 3.472 1.00 97.62 92 VAL A C 1
ATOM 677 O O . VAL A 1 92 ? 13.377 -5.078 2.413 1.00 97.62 92 VAL A O 1
ATOM 680 N N . GLU A 1 93 ? 12.820 -6.803 3.737 1.00 97.31 93 GLU A N 1
ATOM 681 C CA . GLU A 1 93 ? 13.273 -7.833 2.805 1.00 97.31 93 GLU A CA 1
ATOM 682 C C . GLU A 1 93 ? 12.357 -7.886 1.587 1.00 97.31 93 GLU A C 1
ATOM 684 O O . GLU A 1 93 ? 12.859 -7.893 0.465 1.00 97.31 93 GLU A O 1
ATOM 689 N N . GLU A 1 94 ? 11.038 -7.802 1.781 1.00 98.44 94 GLU A N 1
ATOM 690 C CA . GLU A 1 94 ? 10.083 -7.765 0.667 1.00 98.44 94 GLU A CA 1
ATOM 691 C C . GLU A 1 94 ? 10.355 -6.559 -0.253 1.00 98.44 94 GLU A C 1
ATOM 693 O O . GLU A 1 94 ? 10.375 -6.708 -1.475 1.00 98.44 94 GLU A O 1
ATOM 698 N N . CYS A 1 95 ? 10.629 -5.376 0.311 1.00 98.38 95 CYS A N 1
ATOM 699 C CA . CYS A 1 95 ? 10.978 -4.184 -0.469 1.00 98.38 95 CYS A CA 1
ATOM 700 C C . CYS A 1 95 ? 12.308 -4.340 -1.218 1.00 98.38 95 CYS A C 1
ATOM 702 O O . CYS A 1 95 ? 12.379 -4.073 -2.417 1.00 98.38 95 CYS A O 1
ATOM 704 N N . LEU A 1 96 ? 13.373 -4.743 -0.518 1.00 98.06 96 LEU A N 1
ATOM 705 C CA . LEU A 1 96 ? 14.714 -4.821 -1.102 1.00 98.06 96 LEU A CA 1
ATOM 706 C C . LEU A 1 96 ? 14.821 -5.949 -2.131 1.00 98.06 96 LEU A C 1
ATOM 708 O O . LEU A 1 96 ? 15.412 -5.750 -3.189 1.00 98.06 96 LEU A O 1
ATOM 712 N N . SER A 1 97 ? 14.228 -7.113 -1.859 1.00 98.19 97 SER A N 1
ATOM 713 C CA . SER A 1 97 ? 14.209 -8.233 -2.803 1.00 98.19 97 SER A CA 1
ATOM 714 C C . SER A 1 97 ? 13.423 -7.892 -4.067 1.00 98.19 97 SER A C 1
ATOM 716 O O . SER A 1 97 ? 13.832 -8.310 -5.147 1.00 98.19 97 SER A O 1
ATOM 718 N N . THR A 1 98 ? 12.337 -7.118 -3.953 1.00 98.69 98 THR A N 1
ATOM 719 C CA . THR A 1 98 ? 11.585 -6.590 -5.105 1.00 98.69 98 THR A CA 1
ATOM 720 C C . THR A 1 98 ? 12.427 -5.598 -5.892 1.00 98.69 98 THR A C 1
ATOM 722 O O . THR A 1 98 ? 12.602 -5.771 -7.093 1.00 98.69 98 THR A O 1
ATOM 725 N N . ALA A 1 99 ? 13.040 -4.625 -5.214 1.00 98.19 99 ALA A N 1
ATOM 726 C CA . ALA A 1 99 ? 13.893 -3.628 -5.855 1.00 98.19 99 ALA A CA 1
ATOM 727 C C . ALA A 1 99 ? 15.069 -4.246 -6.627 1.00 98.19 99 ALA A C 1
ATOM 729 O O . ALA A 1 99 ? 15.395 -3.782 -7.712 1.00 98.19 99 ALA A O 1
ATOM 730 N N . CYS A 1 100 ? 15.674 -5.321 -6.113 1.00 97.56 100 CYS A N 1
ATOM 731 C CA . CYS A 1 100 ? 16.772 -6.024 -6.783 1.00 97.56 100 CYS A CA 1
ATOM 732 C C . CYS A 1 100 ? 16.380 -6.719 -8.101 1.00 97.56 100 CYS A C 1
ATOM 734 O O . CYS A 1 100 ? 17.277 -7.153 -8.824 1.00 97.56 100 CYS A O 1
ATOM 736 N N . ARG A 1 101 ? 15.083 -6.877 -8.396 1.00 98.25 101 ARG A N 1
ATOM 737 C CA . ARG A 1 101 ? 14.584 -7.471 -9.650 1.00 98.25 101 ARG A CA 1
ATOM 738 C C . ARG A 1 101 ? 14.162 -6.423 -10.683 1.00 98.25 101 ARG A C 1
ATOM 740 O O . ARG A 1 101 ? 13.962 -6.779 -11.835 1.00 98.25 101 ARG A O 1
ATOM 747 N N . ILE A 1 102 ? 14.061 -5.156 -10.280 1.00 98.56 102 ILE A N 1
ATOM 748 C CA . ILE A 1 102 ? 13.645 -4.044 -11.139 1.00 98.56 102 ILE A CA 1
ATOM 749 C C . ILE A 1 102 ? 14.851 -3.522 -11.923 1.00 98.56 102 ILE A C 1
ATOM 751 O O . ILE A 1 102 ? 15.919 -3.282 -11.348 1.00 98.56 102 ILE A O 1
ATOM 755 N N . GLU A 1 103 ? 14.675 -3.310 -13.226 1.00 98.06 103 GLU A N 1
ATOM 756 C CA . GLU A 1 103 ? 15.665 -2.626 -14.052 1.00 98.06 103 GLU A CA 1
ATOM 757 C C . GLU A 1 103 ? 15.572 -1.113 -13.806 1.00 98.06 103 GLU A C 1
ATOM 759 O O . GLU A 1 103 ? 14.505 -0.503 -13.850 1.00 98.06 103 GLU A O 1
ATOM 764 N N . ASP A 1 104 ? 16.705 -0.491 -13.482 1.00 94.38 104 ASP A N 1
ATOM 765 C CA . ASP A 1 104 ? 16.755 0.946 -13.211 1.00 94.38 104 ASP A CA 1
ATOM 766 C C . ASP A 1 104 ? 16.301 1.735 -14.450 1.00 94.38 104 ASP A C 1
ATOM 768 O O . ASP A 1 104 ? 16.732 1.430 -15.562 1.00 94.38 104 ASP A O 1
ATOM 772 N N . TRP A 1 105 ? 15.478 2.768 -14.249 1.00 93.81 105 TRP A N 1
ATOM 773 C CA . TRP A 1 105 ? 14.820 3.571 -15.298 1.00 93.81 105 TRP A CA 1
ATOM 774 C C . TRP A 1 105 ? 13.713 2.883 -16.110 1.00 93.81 105 TRP A C 1
ATOM 776 O O . TRP A 1 105 ? 13.140 3.534 -16.986 1.00 93.81 105 TRP A O 1
ATOM 786 N N . ASP A 1 106 ? 13.369 1.627 -15.830 1.00 97.75 106 ASP A N 1
ATOM 787 C CA . ASP A 1 106 ? 12.289 0.934 -16.531 1.00 97.75 106 ASP A CA 1
ATOM 788 C C . ASP A 1 106 ? 10.987 0.923 -15.711 1.00 97.75 106 ASP A C 1
ATOM 790 O O . ASP A 1 106 ? 10.857 0.262 -14.679 1.00 97.75 106 ASP A O 1
ATOM 794 N N . PHE A 1 107 ? 9.998 1.687 -16.182 1.00 97.44 107 PHE A N 1
ATOM 795 C CA . PHE A 1 107 ? 8.697 1.825 -15.523 1.00 97.44 107 PHE A CA 1
ATOM 796 C C . PHE A 1 107 ? 7.866 0.539 -15.587 1.00 97.44 107 PHE A C 1
ATOM 798 O O . PHE A 1 107 ? 7.052 0.303 -14.691 1.00 97.44 107 PHE A O 1
ATOM 805 N N . GLU A 1 108 ? 8.075 -0.300 -16.604 1.00 98.06 108 GLU A N 1
ATOM 806 C CA . GLU A 1 108 ? 7.332 -1.550 -16.748 1.00 98.06 108 GLU A CA 1
ATOM 807 C C . GLU A 1 108 ? 7.846 -2.602 -15.764 1.00 98.06 108 GLU A C 1
ATOM 809 O O . GLU A 1 108 ? 7.041 -3.132 -14.997 1.00 98.06 108 GLU A O 1
ATOM 814 N N . SER A 1 109 ? 9.164 -2.827 -15.661 1.00 98.44 109 SER A N 1
ATOM 815 C CA . SER A 1 109 ? 9.694 -3.730 -14.623 1.00 98.44 109 SER A CA 1
ATOM 816 C C . SER A 1 109 ? 9.369 -3.252 -13.206 1.00 98.44 109 SER A C 1
ATOM 818 O O . SER A 1 109 ? 9.103 -4.082 -12.336 1.00 98.44 109 SER A O 1
ATOM 820 N N . TRP A 1 110 ? 9.294 -1.936 -12.961 1.00 98.62 110 TRP A N 1
ATOM 821 C CA . TRP A 1 110 ? 8.788 -1.407 -11.691 1.00 98.62 110 TRP A CA 1
ATOM 822 C C . TRP A 1 110 ? 7.356 -1.872 -11.411 1.00 98.62 110 TRP A C 1
ATOM 824 O O . TRP A 1 110 ? 7.080 -2.422 -10.340 1.00 98.62 110 TRP A O 1
ATOM 834 N N . TYR A 1 111 ? 6.444 -1.641 -12.357 1.00 98.62 111 TYR A N 1
ATOM 835 C CA . TYR A 1 111 ? 5.043 -2.018 -12.209 1.00 98.62 111 TYR A CA 1
ATOM 836 C C . TYR A 1 111 ? 4.886 -3.532 -12.025 1.00 98.62 111 TYR A C 1
ATOM 838 O O . TYR A 1 111 ? 4.199 -3.975 -11.099 1.00 98.62 111 TYR A O 1
ATOM 846 N N . GLU A 1 112 ? 5.534 -4.327 -12.876 1.00 98.69 112 GLU A N 1
ATOM 847 C CA . GLU A 1 112 ? 5.437 -5.785 -12.869 1.00 98.69 112 GLU A CA 1
ATOM 848 C C . GLU A 1 112 ? 5.946 -6.377 -11.552 1.00 98.69 112 GLU A C 1
ATOM 850 O O . GLU A 1 112 ? 5.224 -7.131 -10.893 1.00 98.69 112 GLU A O 1
ATOM 855 N N . GLU A 1 113 ? 7.144 -5.997 -11.107 1.00 98.81 113 GLU A N 1
ATOM 856 C CA . GLU A 1 113 ? 7.759 -6.587 -9.916 1.00 98.81 113 GLU A CA 1
ATOM 857 C C . GLU A 1 113 ? 7.041 -6.204 -8.621 1.00 98.81 113 GLU A C 1
ATOM 859 O O . GLU A 1 113 ? 6.847 -7.051 -7.739 1.00 98.81 113 GLU A O 1
ATOM 864 N N . TRP A 1 114 ? 6.583 -4.954 -8.498 1.00 98.75 114 TRP A N 1
ATOM 865 C CA . TRP A 1 114 ? 5.769 -4.555 -7.350 1.00 98.75 114 TRP A CA 1
ATOM 866 C C . TRP A 1 114 ? 4.391 -5.213 -7.361 1.00 98.75 114 TRP A C 1
ATOM 868 O O . TRP A 1 114 ? 3.915 -5.615 -6.296 1.00 98.75 114 TRP A O 1
ATOM 878 N N . THR A 1 115 ? 3.775 -5.392 -8.534 1.00 98.75 115 THR A N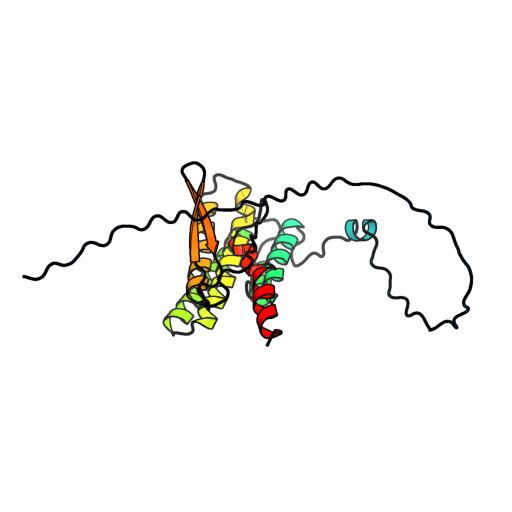 1
ATOM 879 C CA . THR A 1 115 ? 2.500 -6.117 -8.664 1.00 98.75 115 THR A CA 1
ATOM 880 C C . THR A 1 115 ? 2.657 -7.579 -8.253 1.00 98.75 115 THR A C 1
ATOM 882 O O . THR A 1 115 ? 1.860 -8.075 -7.457 1.00 98.75 115 THR A O 1
ATOM 885 N N . LEU A 1 116 ? 3.718 -8.257 -8.705 1.00 98.75 116 LEU A N 1
ATOM 886 C CA . LEU A 1 116 ? 4.023 -9.638 -8.316 1.00 98.75 116 LEU A CA 1
ATOM 887 C C . LEU A 1 116 ? 4.199 -9.778 -6.801 1.00 98.75 116 LEU A C 1
ATOM 889 O O . LEU A 1 116 ? 3.641 -10.691 -6.183 1.00 98.75 116 LEU A O 1
ATOM 893 N N . THR A 1 117 ? 4.946 -8.865 -6.181 1.00 98.81 117 THR A N 1
ATOM 894 C CA . THR A 1 117 ? 5.124 -8.857 -4.727 1.00 98.81 117 THR A CA 1
ATOM 895 C C . THR A 1 117 ? 3.804 -8.590 -4.003 1.00 98.81 117 THR A C 1
ATOM 897 O O . THR A 1 117 ? 3.504 -9.276 -3.022 1.00 98.81 117 THR A O 1
ATOM 900 N N . ALA A 1 118 ? 2.992 -7.647 -4.480 1.00 98.62 118 ALA A N 1
ATOM 901 C CA . ALA A 1 118 ? 1.708 -7.329 -3.872 1.00 98.62 118 ALA A CA 1
ATOM 902 C C . ALA A 1 118 ? 0.716 -8.499 -3.952 1.00 98.62 118 ALA A C 1
ATOM 904 O O . ALA A 1 118 ? 0.119 -8.863 -2.937 1.00 98.62 118 ALA A O 1
ATOM 905 N N . ASP A 1 119 ? 0.597 -9.137 -5.119 1.00 98.62 119 ASP A N 1
ATOM 906 C CA . ASP A 1 119 ? -0.280 -10.289 -5.335 1.00 98.62 119 ASP A CA 1
ATOM 907 C C . ASP A 1 119 ? 0.162 -11.486 -4.469 1.00 98.62 119 ASP A C 1
ATOM 909 O O . ASP A 1 119 ? -0.673 -12.112 -3.809 1.00 98.62 119 ASP A O 1
ATOM 913 N N . ARG A 1 120 ? 1.473 -11.757 -4.363 1.00 98.75 120 ARG A N 1
ATOM 914 C CA . ARG A 1 120 ? 2.014 -12.798 -3.465 1.00 98.75 120 ARG A CA 1
ATOM 915 C C . ARG A 1 120 ? 1.641 -12.542 -2.003 1.00 98.75 120 ARG A C 1
ATOM 917 O O . ARG A 1 120 ? 1.212 -13.457 -1.303 1.00 98.75 120 ARG A O 1
ATOM 924 N N . VAL A 1 121 ? 1.820 -11.312 -1.525 1.00 98.75 121 VAL A N 1
ATOM 925 C CA . VAL A 1 121 ? 1.545 -10.950 -0.124 1.00 98.75 121 VAL A CA 1
ATOM 926 C C . VAL A 1 121 ? 0.041 -10.925 0.162 1.00 98.75 121 VAL A C 1
ATOM 928 O O . VAL A 1 121 ? -0.379 -11.324 1.247 1.00 98.75 121 VAL A O 1
ATOM 931 N N . CYS A 1 122 ? -0.783 -10.547 -0.816 1.00 98.69 122 CYS A N 1
ATOM 932 C CA . CYS A 1 122 ? -2.236 -10.685 -0.736 1.00 98.69 122 CYS A CA 1
ATOM 933 C C . CYS A 1 122 ? -2.652 -12.161 -0.613 1.00 98.69 122 CYS A C 1
ATOM 935 O O . CYS A 1 122 ? -3.480 -12.488 0.236 1.00 98.69 122 CYS A O 1
ATOM 937 N N . GLY A 1 123 ? -2.018 -13.062 -1.373 1.00 98.69 123 GLY A N 1
ATOM 938 C CA . GLY A 1 123 ? -2.220 -14.509 -1.247 1.00 98.69 123 GLY A CA 1
ATOM 939 C C . GLY A 1 123 ? -1.906 -15.029 0.159 1.00 98.69 123 GLY A C 1
ATOM 940 O O . GLY A 1 123 ? -2.736 -15.707 0.760 1.00 98.69 123 GLY A O 1
ATOM 941 N N . ILE A 1 124 ? -0.774 -14.618 0.742 1.00 98.75 124 ILE A N 1
ATOM 942 C CA . ILE A 1 124 ? -0.420 -14.940 2.140 1.00 98.75 124 ILE A CA 1
ATOM 943 C C . ILE A 1 124 ? -1.493 -14.432 3.114 1.00 98.75 124 ILE A C 1
ATOM 945 O O . ILE A 1 124 ? -1.828 -15.108 4.090 1.00 98.75 124 ILE A O 1
ATOM 949 N N . ALA A 1 125 ? -2.035 -13.236 2.872 1.00 98.56 125 ALA A N 1
ATOM 950 C CA . ALA A 1 125 ? -3.089 -12.667 3.702 1.00 98.56 125 ALA A CA 1
ATOM 951 C C . ALA A 1 125 ? -4.388 -13.484 3.631 1.00 98.56 125 ALA A C 1
ATOM 953 O O . ALA A 1 125 ? -4.991 -13.762 4.670 1.00 98.56 125 ALA A O 1
ATOM 954 N N . ASP A 1 126 ? -4.794 -13.885 2.423 1.00 98.69 126 ASP A N 1
ATOM 955 C CA . ASP A 1 126 ? -5.966 -14.729 2.187 1.00 98.69 126 ASP A CA 1
ATOM 956 C C . ASP A 1 126 ? -5.797 -16.116 2.850 1.00 98.69 126 ASP A C 1
ATOM 958 O O . ASP A 1 126 ? -6.724 -16.586 3.512 1.00 98.69 126 ASP A O 1
ATOM 962 N N . GLU A 1 127 ? -4.614 -16.736 2.760 1.00 98.81 127 GLU A N 1
ATOM 963 C CA . GLU A 1 127 ? -4.287 -18.003 3.442 1.00 98.81 127 GLU A CA 1
ATOM 964 C C . GLU A 1 127 ? -4.366 -17.865 4.968 1.00 98.81 127 GLU A C 1
ATOM 966 O O . GLU A 1 127 ? -5.072 -18.623 5.636 1.00 98.81 127 GLU A O 1
ATOM 971 N N . CYS A 1 128 ? -3.722 -16.837 5.532 1.00 98.69 128 CYS A N 1
ATOM 972 C CA . CYS A 1 128 ? -3.790 -16.564 6.968 1.00 98.69 128 CYS A CA 1
ATOM 973 C C . CYS A 1 128 ? -5.233 -16.357 7.438 1.00 98.69 128 CYS A C 1
ATOM 975 O O . CYS A 1 128 ? -5.597 -16.796 8.530 1.00 98.69 128 CYS A O 1
ATOM 977 N N . LEU A 1 129 ? -6.058 -15.675 6.638 1.00 98.38 129 LEU A N 1
ATOM 978 C CA . LEU A 1 129 ? -7.459 -15.444 6.967 1.00 98.38 129 LEU A CA 1
ATOM 979 C C . LEU A 1 129 ? -8.256 -16.753 6.957 1.00 98.38 129 LEU A C 1
ATOM 981 O O . LEU A 1 129 ? -9.065 -16.970 7.861 1.00 98.38 129 LEU A O 1
ATOM 985 N N . ALA A 1 130 ? -8.019 -17.623 5.972 1.00 98.44 130 ALA A N 1
ATOM 986 C CA . ALA A 1 130 ? -8.659 -18.934 5.879 1.00 98.44 130 ALA A CA 1
ATOM 987 C C . ALA A 1 130 ? -8.329 -19.828 7.089 1.00 98.44 130 ALA A C 1
ATOM 989 O O . ALA A 1 130 ? -9.211 -20.525 7.593 1.00 98.44 130 ALA A O 1
ATOM 990 N N . ASP A 1 131 ? -7.106 -19.725 7.608 1.00 98.31 131 ASP A N 1
ATOM 991 C CA . ASP A 1 131 ? -6.645 -20.451 8.797 1.00 98.31 131 ASP A CA 1
ATOM 992 C C . ASP A 1 131 ? -7.086 -19.808 10.130 1.00 98.31 131 ASP A C 1
ATOM 994 O O . ASP A 1 131 ? -6.796 -20.329 11.209 1.00 98.31 131 ASP A O 1
ATOM 998 N N . GLY A 1 132 ? -7.790 -18.670 10.091 1.00 97.75 132 GLY A N 1
ATOM 999 C CA . GLY A 1 132 ? -8.248 -17.937 11.279 1.00 97.75 132 GLY A CA 1
ATOM 1000 C C . GLY A 1 132 ? -7.181 -17.053 11.941 1.00 97.75 132 GLY A C 1
ATOM 1001 O O . GLY A 1 132 ? -7.414 -16.486 13.014 1.00 97.75 132 GLY A O 1
ATOM 1002 N N . ASN A 1 133 ? -6.023 -16.876 11.302 1.00 98.00 133 ASN A N 1
ATOM 1003 C CA . ASN A 1 133 ? -4.914 -16.043 11.767 1.00 98.00 133 ASN A CA 1
ATOM 1004 C C . ASN A 1 133 ? -5.145 -14.559 11.424 1.00 98.00 133 ASN A C 1
ATOM 1006 O O . ASN A 1 133 ? -4.411 -13.946 10.647 1.00 98.00 133 ASN A O 1
ATOM 1010 N N . ASN A 1 134 ? -6.167 -13.954 12.038 1.00 96.38 134 ASN A N 1
ATOM 1011 C CA . ASN A 1 134 ? -6.647 -12.604 11.705 1.00 96.38 134 ASN A CA 1
ATOM 1012 C C . ASN A 1 134 ? -5.583 -11.496 11.806 1.00 96.38 134 ASN A C 1
ATOM 1014 O O . ASN A 1 134 ? -5.622 -10.538 11.035 1.00 96.38 134 ASN A O 1
ATOM 1018 N N . VAL A 1 135 ? -4.649 -11.590 12.761 1.00 95.00 135 VAL A N 1
ATOM 1019 C CA . VAL A 1 135 ? -3.577 -10.590 12.929 1.00 95.00 135 VAL A CA 1
ATOM 1020 C C . VAL A 1 135 ? -2.613 -10.640 11.746 1.00 95.00 135 VAL A C 1
ATOM 1022 O O . VAL A 1 135 ? -2.383 -9.610 11.116 1.00 95.00 135 VAL A O 1
ATOM 1025 N N . SER A 1 136 ? -2.127 -11.834 11.407 1.00 97.12 136 SER A N 1
ATOM 1026 C CA . SER A 1 136 ? -1.223 -12.058 10.278 1.00 97.12 136 SER A CA 1
ATOM 1027 C C . SER A 1 136 ? -1.883 -11.695 8.949 1.00 97.12 136 SER A C 1
ATOM 1029 O O . SER A 1 136 ? -1.275 -11.005 8.135 1.00 97.12 136 SER A O 1
ATOM 1031 N N . ALA A 1 137 ? -3.155 -12.067 8.769 1.00 98.25 137 ALA A N 1
ATOM 1032 C CA . ALA A 1 137 ? -3.938 -11.686 7.599 1.00 98.25 137 ALA A CA 1
ATOM 1033 C C . ALA A 1 137 ? -4.033 -10.163 7.451 1.00 98.25 137 ALA A C 1
ATOM 1035 O O . ALA A 1 137 ? -3.715 -9.614 6.399 1.00 98.25 137 ALA A O 1
ATOM 1036 N N . ARG A 1 138 ? -4.407 -9.454 8.525 1.00 96.06 138 ARG A N 1
ATOM 1037 C CA . ARG A 1 138 ? -4.477 -7.986 8.530 1.00 96.06 138 ARG A CA 1
ATOM 1038 C C . ARG A 1 138 ? -3.148 -7.356 8.131 1.00 96.06 138 ARG A C 1
ATOM 1040 O O . ARG A 1 138 ? -3.131 -6.454 7.302 1.00 96.06 138 ARG A O 1
ATOM 1047 N N . GLU A 1 139 ? -2.057 -7.787 8.752 1.00 95.69 139 GLU A N 1
ATOM 1048 C CA . GLU A 1 139 ? -0.727 -7.219 8.515 1.00 95.69 139 GLU A CA 1
ATOM 1049 C C . GLU A 1 139 ? -0.254 -7.464 7.083 1.00 95.69 139 GLU A C 1
ATOM 1051 O O . GLU A 1 139 ? 0.267 -6.549 6.453 1.00 95.69 139 GLU A O 1
ATOM 1056 N N . ALA A 1 140 ? -0.498 -8.653 6.531 1.00 98.19 140 ALA A N 1
ATOM 1057 C CA . ALA A 1 140 ? -0.192 -8.943 5.135 1.00 98.19 140 ALA A CA 1
ATOM 1058 C C . ALA A 1 140 ? -1.061 -8.114 4.168 1.00 98.19 140 ALA A C 1
ATOM 1060 O O . ALA A 1 140 ? -0.525 -7.528 3.231 1.00 98.19 140 ALA A O 1
ATOM 1061 N N . TYR A 1 141 ? -2.364 -7.945 4.425 1.00 98.31 141 TYR A N 1
ATOM 1062 C CA . TYR A 1 141 ? -3.208 -7.069 3.599 1.00 98.31 141 TYR A CA 1
ATOM 1063 C C . TYR A 1 141 ? -2.759 -5.599 3.613 1.00 98.31 141 TYR A C 1
ATOM 1065 O O . TYR A 1 141 ? -2.856 -4.934 2.582 1.00 98.31 141 TYR A O 1
ATOM 1073 N N . LEU A 1 142 ? -2.266 -5.082 4.746 1.00 96.25 142 LEU A N 1
ATOM 1074 C CA . LEU A 1 142 ? -1.728 -3.715 4.819 1.00 96.25 142 LEU A CA 1
ATOM 1075 C C . LEU A 1 142 ? -0.490 -3.552 3.932 1.00 96.25 142 LEU A C 1
ATOM 1077 O O . LEU A 1 142 ? -0.413 -2.585 3.173 1.00 96.25 142 LEU A O 1
ATOM 1081 N N . ARG A 1 143 ? 0.436 -4.520 3.974 1.00 97.81 143 ARG A N 1
ATOM 1082 C CA . ARG A 1 143 ? 1.611 -4.529 3.090 1.00 97.81 143 ARG A CA 1
ATOM 1083 C C . ARG A 1 143 ? 1.215 -4.656 1.621 1.00 97.81 143 ARG A C 1
ATOM 1085 O O . ARG A 1 143 ? 1.641 -3.838 0.814 1.00 97.81 143 ARG A O 1
ATOM 1092 N N . ALA A 1 144 ? 0.333 -5.599 1.285 1.00 98.31 144 ALA A N 1
ATOM 1093 C CA . ALA A 1 144 ? -0.167 -5.779 -0.080 1.00 98.31 144 ALA A CA 1
ATOM 1094 C C . ALA A 1 144 ? -0.824 -4.502 -0.629 1.00 98.31 144 ALA A C 1
ATOM 1096 O O . ALA A 1 144 ? -0.534 -4.091 -1.749 1.00 98.31 144 ALA A O 1
ATOM 1097 N N . SER A 1 145 ? -1.645 -3.822 0.180 1.00 97.44 145 SER A N 1
ATOM 1098 C CA . SER A 1 145 ? -2.244 -2.537 -0.193 1.00 97.44 145 SER A CA 1
ATOM 1099 C C . SER A 1 145 ? -1.194 -1.482 -0.544 1.00 97.44 145 SER A C 1
ATOM 1101 O O . SER A 1 145 ? -1.380 -0.747 -1.511 1.00 97.44 145 SER A O 1
ATOM 1103 N N . ASN A 1 146 ? -0.122 -1.378 0.244 1.00 97.12 146 ASN A N 1
ATOM 1104 C CA . ASN A 1 146 ? 0.938 -0.405 0.001 1.00 97.12 146 ASN A CA 1
ATOM 1105 C C . ASN A 1 146 ? 1.778 -0.780 -1.228 1.00 97.12 146 ASN A C 1
ATOM 1107 O O . ASN A 1 146 ? 2.127 0.097 -2.005 1.00 97.12 146 ASN A O 1
ATOM 1111 N N . TYR A 1 147 ? 2.058 -2.067 -1.446 1.00 98.44 147 TYR A N 1
ATOM 1112 C CA . TYR A 1 147 ? 2.819 -2.530 -2.611 1.00 98.44 147 TYR A CA 1
ATOM 1113 C C . TYR A 1 147 ? 2.059 -2.351 -3.922 1.00 98.44 147 TYR A C 1
ATOM 1115 O O . TYR A 1 147 ? 2.664 -1.922 -4.901 1.00 98.44 147 TYR A O 1
ATOM 1123 N N . CYS A 1 148 ? 0.740 -2.570 -3.941 1.00 96.81 148 CYS A N 1
ATOM 1124 C CA . CYS A 1 148 ? -0.073 -2.209 -5.103 1.00 96.81 148 CYS A CA 1
ATOM 1125 C C . CYS A 1 148 ? 0.001 -0.691 -5.378 1.00 96.81 148 CYS A C 1
ATOM 1127 O O . CYS A 1 148 ? 0.186 -0.290 -6.524 1.00 96.81 148 CYS A O 1
ATOM 1129 N N . ARG A 1 149 ? -0.059 0.160 -4.335 1.00 95.81 149 ARG A N 1
ATOM 1130 C CA . ARG A 1 149 ? 0.114 1.623 -4.470 1.00 95.81 149 ARG A CA 1
ATOM 1131 C C . ARG A 1 149 ? 1.504 1.975 -4.999 1.00 95.81 149 ARG A C 1
ATOM 1133 O O . ARG A 1 149 ? 1.660 2.922 -5.759 1.00 95.81 149 ARG A O 1
ATOM 1140 N N . THR A 1 150 ? 2.536 1.241 -4.587 1.00 97.38 150 THR A N 1
ATOM 1141 C CA . THR A 1 150 ? 3.890 1.405 -5.127 1.00 97.38 150 THR A CA 1
ATOM 1142 C C . THR A 1 150 ? 3.954 1.036 -6.605 1.00 97.38 150 THR A C 1
ATOM 1144 O O . THR A 1 150 ? 4.540 1.795 -7.370 1.00 97.38 150 THR A O 1
ATOM 1147 N N . ALA A 1 151 ? 3.340 -0.080 -7.011 1.00 97.88 151 ALA A N 1
ATOM 1148 C CA . ALA A 1 151 ? 3.322 -0.534 -8.401 1.00 97.88 151 ALA A CA 1
ATOM 1149 C C . ALA A 1 151 ? 2.691 0.509 -9.332 1.00 97.88 151 ALA A C 1
ATOM 1151 O O . ALA A 1 151 ? 3.273 0.864 -10.352 1.00 97.88 151 ALA A O 1
ATOM 1152 N N . GLU A 1 152 ? 1.526 1.031 -8.948 1.00 95.38 152 GLU A N 1
ATOM 1153 C CA . GLU A 1 152 ? 0.734 1.963 -9.754 1.00 95.38 152 GLU A CA 1
ATOM 1154 C C . GLU A 1 152 ? 1.429 3.312 -10.008 1.00 95.38 152 GLU A C 1
ATOM 1156 O O . GLU A 1 152 ? 1.182 3.943 -11.031 1.00 95.38 152 GLU A O 1
ATOM 1161 N N . PHE A 1 153 ? 2.309 3.760 -9.104 1.00 95.31 153 PHE A N 1
ATOM 1162 C CA . PHE A 1 153 ? 2.771 5.152 -9.036 1.00 95.31 153 PHE A CA 1
ATOM 1163 C C . PHE A 1 153 ? 3.242 5.744 -10.379 1.00 95.31 153 PHE A C 1
ATOM 1165 O O . PHE A 1 153 ? 2.904 6.881 -10.709 1.00 95.31 153 PHE A O 1
ATOM 1172 N N . PHE A 1 154 ? 4.019 4.992 -11.165 1.00 96.12 154 PHE A N 1
ATOM 1173 C CA . PHE A 1 154 ? 4.573 5.488 -12.432 1.00 96.12 154 PHE A CA 1
ATOM 1174 C C . PHE A 1 154 ? 3.633 5.338 -13.637 1.00 96.12 154 PHE A C 1
ATOM 1176 O O . PHE A 1 154 ? 3.899 5.939 -14.679 1.00 96.12 154 PHE A O 1
ATOM 1183 N N . LEU A 1 155 ? 2.502 4.637 -13.499 1.00 96.44 155 LEU A N 1
ATOM 1184 C CA . LEU A 1 155 ? 1.500 4.518 -14.565 1.00 96.44 155 LEU A CA 1
ATOM 1185 C C . LEU A 1 155 ? 0.882 5.872 -14.935 1.00 96.44 155 LEU A C 1
ATOM 1187 O O . LEU A 1 155 ? 0.504 6.087 -16.081 1.00 96.44 155 LEU A O 1
ATOM 1191 N N . HIS A 1 156 ? 0.842 6.826 -14.000 1.00 92.38 156 HIS A N 1
ATOM 1192 C CA . HIS A 1 156 ? 0.297 8.169 -14.231 1.00 92.38 156 HIS A CA 1
ATOM 1193 C C . HIS A 1 156 ? 1.068 9.010 -15.265 1.00 92.38 156 HIS A C 1
ATOM 1195 O O . HIS A 1 156 ? 0.625 10.111 -15.601 1.00 92.38 156 HIS A O 1
ATOM 1201 N N . GLY A 1 157 ? 2.191 8.508 -15.797 1.00 91.62 157 GLY A N 1
ATOM 1202 C CA . GLY A 1 157 ? 2.803 9.049 -17.013 1.00 91.62 157 GLY A CA 1
ATOM 1203 C C . GLY A 1 157 ? 1.874 8.978 -18.234 1.00 91.62 157 GLY A C 1
ATOM 1204 O O . GLY A 1 157 ? 1.967 9.836 -19.113 1.00 91.62 157 GLY A O 1
ATOM 1205 N N . ASP A 1 158 ? 0.942 8.020 -18.252 1.00 95.19 158 ASP A N 1
ATOM 1206 C CA . ASP A 1 158 ? -0.170 7.941 -19.198 1.00 95.19 158 ASP A CA 1
ATOM 1207 C C . ASP A 1 158 ? -1.514 7.890 -18.442 1.00 95.19 158 ASP A C 1
ATOM 1209 O O . ASP A 1 158 ? -1.928 6.834 -17.962 1.00 95.19 158 ASP A O 1
ATOM 1213 N N . PRO A 1 159 ? -2.255 9.010 -18.351 1.00 93.25 159 PRO A N 1
ATOM 1214 C CA . PRO A 1 159 ? -3.556 9.046 -17.680 1.00 93.25 159 PRO A CA 1
ATOM 1215 C C . PRO A 1 159 ? -4.624 8.121 -18.283 1.00 93.25 159 PRO A C 1
ATOM 1217 O O . PRO A 1 159 ? -5.673 7.936 -17.663 1.00 93.25 159 PRO A O 1
ATOM 1220 N N . ALA A 1 160 ? -4.413 7.599 -19.495 1.00 96.81 160 ALA A N 1
ATOM 1221 C CA . ALA A 1 160 ? -5.325 6.663 -20.143 1.00 96.81 160 ALA A CA 1
ATOM 1222 C C . ALA A 1 160 ? -5.008 5.192 -19.829 1.00 96.81 160 ALA A C 1
ATOM 1224 O O . ALA A 1 160 ? -5.764 4.319 -20.266 1.00 96.81 160 ALA A O 1
ATOM 1225 N N . ASP A 1 161 ? -3.933 4.906 -19.087 1.00 97.75 161 ASP A N 1
ATOM 1226 C CA . ASP A 1 161 ? -3.545 3.539 -18.759 1.00 97.75 161 ASP A CA 1
ATOM 1227 C C . ASP A 1 161 ? -4.626 2.861 -17.889 1.00 97.75 161 ASP A C 1
ATOM 1229 O O . ASP A 1 161 ? -4.882 3.284 -16.754 1.00 97.75 161 ASP A O 1
ATOM 1233 N N . PRO A 1 162 ? -5.287 1.794 -18.380 1.00 96.81 162 PRO A N 1
ATOM 1234 C CA . PRO A 1 162 ? -6.359 1.131 -17.642 1.00 96.81 162 PRO A CA 1
ATOM 1235 C C . PRO A 1 162 ? -5.869 0.477 -16.342 1.00 96.81 162 PRO A C 1
ATOM 1237 O O . PRO A 1 162 ? -6.657 0.314 -15.404 1.00 96.81 162 PRO A O 1
ATOM 1240 N N . ARG A 1 163 ? -4.571 0.153 -16.248 1.00 97.94 163 ARG A N 1
ATOM 1241 C CA . ARG A 1 163 ? -3.961 -0.478 -15.072 1.00 97.94 163 ARG A CA 1
ATOM 1242 C C . ARG A 1 163 ? -4.030 0.416 -13.838 1.00 97.94 163 ARG A C 1
ATOM 1244 O O . ARG A 1 163 ? -4.004 -0.119 -12.732 1.00 97.94 163 ARG A O 1
ATOM 1251 N N . ILE A 1 164 ? -4.170 1.735 -14.007 1.00 96.50 164 ILE A N 1
ATOM 1252 C CA . ILE A 1 164 ? -4.345 2.705 -12.913 1.00 96.50 164 ILE A CA 1
ATOM 1253 C C . ILE A 1 164 ? -5.557 2.311 -12.062 1.00 96.50 164 ILE A C 1
ATOM 1255 O O . ILE A 1 164 ? -5.430 1.982 -10.883 1.00 96.50 164 ILE A O 1
ATOM 1259 N N . LEU A 1 165 ? -6.745 2.253 -12.675 1.00 95.69 165 LEU A N 1
ATOM 1260 C CA . LEU A 1 165 ? -7.986 1.964 -11.950 1.00 95.69 165 LEU A CA 1
ATOM 1261 C C . LEU A 1 165 ? -8.043 0.519 -11.445 1.00 95.69 165 LEU A C 1
ATOM 1263 O O . LEU A 1 165 ? -8.576 0.263 -10.362 1.00 95.69 165 LEU A O 1
ATOM 1267 N N . GLU A 1 166 ? -7.488 -0.425 -12.206 1.00 96.31 166 GLU A N 1
ATOM 1268 C CA . GLU A 1 166 ? -7.416 -1.831 -11.801 1.00 96.31 166 GLU A CA 1
ATOM 1269 C C . GLU A 1 166 ? -6.535 -2.016 -10.560 1.00 96.31 166 GLU A C 1
ATOM 1271 O O . GLU A 1 166 ? -6.950 -2.650 -9.583 1.00 96.31 166 GLU A O 1
ATOM 1276 N N . THR A 1 167 ? -5.340 -1.425 -10.573 1.00 96.44 167 THR A N 1
ATOM 1277 C CA . THR A 1 167 ? -4.371 -1.531 -9.478 1.00 96.44 167 THR A CA 1
ATOM 1278 C C . THR A 1 167 ? -4.875 -0.778 -8.255 1.00 96.44 167 THR A C 1
ATOM 1280 O O . THR A 1 167 ? -4.927 -1.372 -7.178 1.00 96.44 167 THR A O 1
ATOM 1283 N N . TRP A 1 168 ? -5.383 0.450 -8.416 1.00 94.75 168 TRP A N 1
ATOM 1284 C CA . TRP A 1 168 ? -6.031 1.207 -7.339 1.00 94.75 168 TRP A CA 1
ATOM 1285 C C . TRP A 1 168 ? -7.160 0.411 -6.667 1.00 94.75 168 TRP A C 1
ATOM 1287 O O . TRP A 1 168 ? -7.229 0.319 -5.436 1.00 94.75 168 TRP A O 1
ATOM 1297 N N . GLY A 1 169 ? -8.018 -0.240 -7.460 1.00 95.50 169 GLY A N 1
ATOM 1298 C CA . GLY A 1 169 ? -9.088 -1.093 -6.947 1.00 95.50 169 GLY A CA 1
ATOM 1299 C C . GLY A 1 169 ? -8.557 -2.254 -6.099 1.00 95.50 169 GLY A C 1
ATOM 1300 O O . GLY A 1 169 ? -9.103 -2.541 -5.027 1.00 95.50 169 GLY A O 1
ATOM 1301 N N . LYS A 1 170 ? -7.462 -2.900 -6.524 1.00 95.69 170 LYS A N 1
ATOM 1302 C CA . LYS A 1 170 ? -6.774 -3.935 -5.730 1.00 95.69 170 LYS A CA 1
ATOM 1303 C C . LYS A 1 170 ? -6.184 -3.368 -4.434 1.00 95.69 170 LYS A C 1
ATOM 1305 O O . LYS A 1 170 ? -6.398 -3.983 -3.383 1.00 95.69 170 LYS A O 1
ATOM 1310 N N . CYS A 1 171 ? -5.504 -2.213 -4.481 1.00 94.56 171 CYS A N 1
ATOM 1311 C CA . CYS A 1 171 ? -4.964 -1.516 -3.300 1.00 94.56 171 CYS A CA 1
ATOM 1312 C C . CYS A 1 171 ? -6.063 -1.337 -2.252 1.00 94.56 171 CYS A C 1
ATOM 1314 O O . CYS A 1 171 ? -5.980 -1.838 -1.127 1.00 94.56 171 CYS A O 1
ATOM 1316 N N . ARG A 1 172 ? -7.144 -0.676 -2.676 1.00 95.12 172 ARG A N 1
ATOM 1317 C CA . ARG A 1 172 ? -8.284 -0.316 -1.839 1.00 95.12 172 ARG A CA 1
ATOM 1318 C C . ARG A 1 172 ? -8.959 -1.543 -1.234 1.00 95.12 172 ARG A C 1
ATOM 1320 O O . ARG A 1 172 ? -9.293 -1.553 -0.050 1.00 95.12 172 ARG A O 1
ATOM 1327 N N . ASN A 1 173 ? -9.134 -2.605 -2.018 1.00 96.56 173 ASN A N 1
ATOM 1328 C CA . ASN A 1 173 ? -9.732 -3.845 -1.531 1.00 96.56 173 ASN A CA 1
ATOM 1329 C C . ASN A 1 173 ? -8.879 -4.516 -0.447 1.00 96.56 173 ASN A C 1
ATOM 1331 O O . ASN A 1 173 ? -9.432 -4.955 0.565 1.00 96.56 173 ASN A O 1
ATOM 1335 N N . CYS A 1 174 ? -7.553 -4.568 -0.616 1.00 97.25 174 CYS A N 1
ATOM 1336 C CA . CYS A 1 174 ? -6.647 -5.078 0.418 1.00 97.25 174 CYS A CA 1
ATOM 1337 C C . CYS A 1 174 ? -6.755 -4.240 1.696 1.00 97.25 174 CYS A C 1
ATOM 1339 O O . CYS A 1 174 ? -6.940 -4.790 2.784 1.00 97.25 174 CYS A O 1
ATOM 1341 N N . PHE A 1 175 ? -6.751 -2.912 1.568 1.00 95.56 175 PHE A N 1
ATOM 1342 C CA . PHE A 1 175 ? -6.891 -2.014 2.709 1.00 95.56 175 PHE A CA 1
ATOM 1343 C C . PHE A 1 175 ? -8.203 -2.232 3.475 1.00 95.56 175 PHE A C 1
ATOM 1345 O O . PHE A 1 175 ? -8.199 -2.410 4.694 1.00 95.56 175 PHE A O 1
ATOM 1352 N N . ILE A 1 176 ? -9.337 -2.311 2.773 1.00 95.69 176 ILE A N 1
ATOM 1353 C CA . ILE A 1 176 ? -10.651 -2.573 3.381 1.00 95.69 176 ILE A CA 1
ATOM 1354 C C . ILE A 1 176 ? -10.682 -3.942 4.076 1.00 95.69 176 ILE A C 1
ATOM 1356 O O . ILE A 1 176 ? -11.230 -4.054 5.179 1.00 95.69 176 ILE A O 1
ATOM 1360 N N . LYS A 1 177 ? -10.090 -4.986 3.477 1.00 96.44 177 LYS A N 1
ATOM 1361 C CA . LYS A 1 177 ? -9.957 -6.304 4.124 1.00 96.44 177 LYS A CA 1
ATOM 1362 C C . LYS A 1 177 ? -9.162 -6.192 5.432 1.00 96.44 177 LYS A C 1
ATOM 1364 O O . LYS A 1 177 ? -9.628 -6.695 6.454 1.00 96.44 177 LYS A O 1
ATOM 1369 N N . ALA A 1 178 ? -8.040 -5.470 5.444 1.00 94.19 178 ALA A N 1
ATOM 1370 C CA . ALA A 1 178 ? -7.285 -5.201 6.671 1.00 94.19 178 ALA A CA 1
ATOM 1371 C C . ALA A 1 178 ? -8.118 -4.436 7.719 1.00 94.19 178 ALA A C 1
ATOM 1373 O O . ALA A 1 178 ? -8.093 -4.753 8.912 1.00 94.19 178 ALA A O 1
ATOM 1374 N N . GLY A 1 179 ? -8.909 -3.457 7.283 1.00 90.81 179 GLY A N 1
ATOM 1375 C CA . GLY A 1 179 ? -9.799 -2.684 8.146 1.00 90.81 179 GLY A CA 1
ATOM 1376 C C . GLY A 1 179 ? -10.817 -3.510 8.897 1.00 90.81 179 GLY A C 1
ATOM 1377 O O . GLY A 1 179 ? -10.984 -3.342 10.104 1.00 90.81 179 GLY A O 1
ATOM 1378 N N . ARG A 1 180 ? -11.445 -4.462 8.205 1.00 92.69 180 ARG A N 1
ATOM 1379 C CA . ARG A 1 180 ? -12.417 -5.392 8.801 1.00 92.69 180 ARG A CA 1
ATOM 1380 C C . ARG A 1 180 ? -11.805 -6.277 9.889 1.00 92.69 180 ARG A C 1
ATOM 1382 O O . ARG A 1 180 ? -12.518 -6.703 10.790 1.00 92.69 180 ARG A O 1
ATOM 1389 N N . LEU A 1 181 ? -10.497 -6.523 9.818 1.00 92.38 181 LEU A N 1
ATOM 1390 C CA . LEU A 1 181 ? -9.726 -7.304 10.792 1.00 92.38 181 LEU A CA 1
ATOM 1391 C C . LEU A 1 181 ? -9.095 -6.433 11.899 1.00 92.38 181 LEU A C 1
ATOM 1393 O O . LEU A 1 181 ? -8.350 -6.928 12.754 1.00 92.38 181 LEU A O 1
ATOM 1397 N N . SER A 1 182 ? -9.346 -5.123 11.888 1.00 85.69 182 SER A N 1
ATOM 1398 C CA . SER A 1 182 ? -8.854 -4.195 12.909 1.00 85.69 182 SER A CA 1
ATOM 1399 C C . SER A 1 182 ? -9.741 -4.197 14.157 1.00 85.69 182 SER A C 1
ATOM 1401 O O . SER A 1 182 ? -10.869 -4.682 14.151 1.00 85.69 182 SER A O 1
ATOM 1403 N N . SER A 1 183 ? -9.209 -3.677 15.266 1.00 82.19 183 SER A N 1
ATOM 1404 C CA . SER A 1 183 ? -9.938 -3.572 16.535 1.00 82.19 183 SER A CA 1
ATOM 1405 C C . SER A 1 183 ? -9.772 -2.164 17.135 1.00 82.19 183 SER A C 1
ATOM 1407 O O . SER A 1 183 ? -8.668 -1.839 17.605 1.00 82.19 183 SER A O 1
ATOM 1409 N N . PRO A 1 184 ? -10.832 -1.329 17.109 1.00 84.19 184 PRO A N 1
ATOM 1410 C CA . PRO A 1 184 ? -12.093 -1.557 16.384 1.00 84.19 184 PRO A CA 1
ATOM 1411 C C . PRO A 1 184 ? -11.881 -1.567 14.852 1.00 84.19 184 PRO A C 1
ATOM 1413 O O . PRO A 1 184 ? -10.872 -1.029 14.382 1.00 84.19 184 PRO A O 1
ATOM 1416 N N . PRO A 1 185 ? -12.787 -2.175 14.066 1.00 85.69 185 PRO A N 1
ATOM 1417 C CA . PRO A 1 185 ? -12.775 -2.032 12.615 1.00 85.69 185 PRO A CA 1
ATOM 1418 C C . PRO A 1 185 ? -12.966 -0.569 12.212 1.00 85.69 185 PRO A C 1
ATOM 1420 O O . PRO A 1 185 ? -13.742 0.147 12.850 1.00 85.69 185 PRO A O 1
ATOM 1423 N N . PHE A 1 186 ? -12.285 -0.126 11.155 1.00 86.69 186 PHE A N 1
ATOM 1424 C CA . PHE A 1 186 ? -12.605 1.167 10.556 1.00 86.69 186 PHE A CA 1
ATOM 1425 C C . PHE A 1 186 ? -13.853 1.060 9.681 1.00 86.69 186 PHE A C 1
ATOM 1427 O O . PHE A 1 186 ? -14.185 -0.008 9.159 1.00 86.69 186 PHE A O 1
ATOM 1434 N N . GLU A 1 187 ? -14.529 2.184 9.498 1.00 88.69 187 GLU A N 1
ATOM 1435 C CA . GLU A 1 187 ? -15.699 2.296 8.637 1.00 88.69 187 GLU A CA 1
ATOM 1436 C C . GLU A 1 187 ? -15.314 2.909 7.299 1.00 88.69 187 GLU A C 1
ATOM 1438 O O . GLU A 1 187 ? -14.566 3.881 7.249 1.00 88.69 187 GLU A O 1
ATOM 1443 N N . VAL A 1 188 ? -15.850 2.351 6.216 1.00 92.69 188 VAL A N 1
ATOM 1444 C CA . VAL A 1 188 ? -15.850 3.016 4.912 1.00 92.69 188 VAL A CA 1
ATOM 1445 C C . VAL A 1 188 ? -17.077 3.914 4.883 1.00 92.69 188 VAL A C 1
ATOM 1447 O O . VAL A 1 188 ? -18.193 3.420 5.053 1.00 92.69 188 VAL A O 1
ATOM 1450 N N . VAL A 1 189 ? -16.872 5.214 4.709 1.00 93.38 189 VAL A N 1
ATOM 1451 C CA . VAL A 1 189 ? -17.941 6.216 4.707 1.00 93.38 189 VAL A CA 1
ATOM 1452 C C . VAL A 1 189 ? -17.988 6.936 3.366 1.00 93.38 189 VAL A C 1
ATOM 1454 O O . VAL A 1 189 ? -16.980 7.080 2.682 1.00 93.38 189 VAL A O 1
ATOM 1457 N N . GLU A 1 190 ? -19.177 7.390 2.994 1.00 95.19 190 GLU A N 1
ATOM 1458 C CA . GLU A 1 190 ? -19.415 8.170 1.783 1.00 95.19 190 GLU A CA 1
ATOM 1459 C C . GLU A 1 190 ? -19.906 9.555 2.199 1.00 95.19 190 GLU A C 1
ATOM 1461 O O . GLU A 1 190 ? -20.982 9.690 2.786 1.00 95.19 190 GLU A O 1
ATOM 1466 N N . ILE A 1 191 ? -19.103 10.586 1.938 1.00 94.50 191 ILE A N 1
ATOM 1467 C CA . ILE A 1 191 ? -19.430 11.970 2.293 1.00 94.50 191 ILE A CA 1
ATOM 1468 C C . ILE A 1 191 ? -20.123 12.627 1.095 1.00 94.50 191 ILE A C 1
ATOM 1470 O O . ILE A 1 191 ? -19.491 12.764 0.048 1.00 94.50 191 ILE A O 1
ATOM 1474 N N . PRO A 1 192 ? -21.395 13.054 1.202 1.00 97.06 192 PRO A N 1
ATOM 1475 C CA . PRO A 1 192 ? -22.081 13.723 0.101 1.00 97.06 192 PRO A CA 1
ATOM 1476 C C . PRO A 1 192 ? -21.379 15.025 -0.302 1.00 97.06 192 PRO A C 1
ATOM 1478 O O . PRO A 1 192 ? -21.126 15.881 0.547 1.00 97.06 192 PRO A O 1
ATOM 1481 N N . TYR A 1 193 ? -21.113 15.196 -1.596 1.00 95.94 193 TYR A N 1
ATOM 1482 C CA . TYR A 1 193 ? -20.448 16.376 -2.147 1.00 95.94 193 TYR A CA 1
ATOM 1483 C C . TYR A 1 193 ? -20.881 16.614 -3.597 1.00 95.94 193 TYR A C 1
ATOM 1485 O O . TYR A 1 193 ? -20.755 15.720 -4.421 1.00 95.94 193 TYR A O 1
ATOM 1493 N N . GLU A 1 194 ? -21.410 17.799 -3.917 1.00 96.50 194 GLU A N 1
ATOM 1494 C CA . GLU A 1 194 ? -21.735 18.238 -5.294 1.00 96.50 194 GLU A CA 1
ATOM 1495 C C . GLU A 1 194 ? -22.442 17.194 -6.195 1.00 96.50 194 GLU A C 1
ATOM 1497 O O . GLU A 1 194 ? -22.149 17.060 -7.379 1.00 96.50 194 GLU A O 1
ATOM 1502 N N . GLY A 1 195 ? -23.408 16.443 -5.653 1.00 95.88 195 GLY A N 1
ATOM 1503 C CA . GLY A 1 195 ? -24.156 15.432 -6.421 1.00 95.88 195 GLY A CA 1
ATOM 1504 C C . GLY A 1 195 ? -23.423 14.099 -6.619 1.00 95.88 195 GLY A C 1
ATOM 1505 O O . GLY A 1 195 ? -23.937 13.220 -7.308 1.00 95.88 195 GLY A O 1
ATOM 1506 N N . THR A 1 196 ? -22.266 13.933 -5.982 1.00 96.31 196 THR A N 1
ATOM 1507 C CA . THR A 1 196 ? -21.518 12.682 -5.836 1.00 96.31 196 THR A CA 1
ATOM 1508 C C . THR A 1 196 ? -21.211 12.414 -4.353 1.00 96.31 196 THR A C 1
ATOM 1510 O O . THR A 1 196 ? -21.751 13.071 -3.453 1.00 96.31 196 THR A O 1
ATOM 1513 N N . THR A 1 197 ? -20.366 11.426 -4.081 1.00 95.81 197 THR A N 1
ATOM 1514 C CA . THR A 1 197 ? -19.856 11.096 -2.750 1.00 95.81 197 THR A CA 1
ATOM 1515 C C . THR A 1 197 ? -18.338 10.990 -2.763 1.00 95.81 197 THR A C 1
ATOM 1517 O O . THR A 1 197 ? -17.762 10.446 -3.704 1.00 95.81 197 THR A O 1
ATOM 1520 N N . LEU A 1 198 ? -17.698 11.450 -1.692 1.00 92.06 198 LEU A N 1
ATOM 1521 C CA . LEU A 1 198 ? -16.272 11.260 -1.447 1.00 92.06 198 LEU A CA 1
ATOM 1522 C C . LEU A 1 198 ? -16.076 10.013 -0.569 1.00 92.06 198 LEU A C 1
ATOM 1524 O O . LEU A 1 198 ? -16.652 9.961 0.525 1.00 92.06 198 LEU A O 1
ATOM 1528 N N . PRO A 1 199 ? -15.335 8.993 -1.037 1.00 91.62 199 PRO A N 1
ATOM 1529 C CA . PRO A 1 199 ? -15.096 7.780 -0.270 1.00 91.62 199 PRO A CA 1
ATOM 1530 C C . PRO A 1 199 ? -13.998 8.006 0.774 1.00 91.62 199 PRO A C 1
ATOM 1532 O O . PRO A 1 199 ? -12.848 8.241 0.425 1.00 91.62 199 PRO A O 1
ATOM 1535 N N . GLU A 1 200 ? -14.329 7.843 2.051 1.00 91.62 200 GLU A N 1
ATOM 1536 C CA . GLU A 1 200 ? -13.413 8.094 3.166 1.00 91.62 200 GLU A CA 1
ATOM 1537 C C . GLU A 1 200 ? -13.375 6.941 4.171 1.00 91.62 200 GLU A C 1
ATOM 1539 O O . GLU A 1 200 ? -14.204 6.024 4.147 1.00 91.62 200 GLU A O 1
ATOM 1544 N N . TYR A 1 201 ? -12.397 6.994 5.075 1.00 91.94 201 TYR A N 1
ATOM 1545 C CA . TYR A 1 201 ? -12.238 6.033 6.162 1.00 91.94 201 TYR A CA 1
ATOM 1546 C C . TYR A 1 201 ? -12.407 6.706 7.520 1.00 91.94 201 TYR A C 1
ATOM 1548 O O . TYR A 1 201 ? -11.706 7.662 7.850 1.00 91.94 201 TYR A O 1
ATOM 1556 N N . PHE A 1 202 ? -13.309 6.176 8.342 1.00 90.19 202 PHE A N 1
ATOM 1557 C CA . PHE A 1 202 ? -13.547 6.667 9.692 1.00 90.19 202 PHE A CA 1
ATOM 1558 C C . PHE A 1 202 ? -13.010 5.689 10.739 1.00 90.19 202 PHE A C 1
ATOM 1560 O O . PHE A 1 202 ? -13.409 4.524 10.808 1.00 90.19 202 PHE A O 1
ATOM 1567 N N . PHE A 1 203 ? -12.100 6.181 11.580 1.00 87.00 203 PHE A N 1
ATOM 1568 C CA . PHE A 1 203 ? -11.438 5.402 12.621 1.00 87.00 203 PHE A CA 1
ATOM 1569 C C . PHE A 1 203 ? -11.947 5.825 13.997 1.00 87.00 203 PHE A C 1
ATOM 1571 O O . PHE A 1 203 ? -11.728 6.954 14.439 1.00 87.00 203 PHE A O 1
ATOM 1578 N N . ARG A 1 204 ? -12.596 4.902 14.711 1.00 82.44 204 ARG A N 1
ATOM 1579 C CA . ARG A 1 204 ? -13.073 5.142 16.078 1.00 82.44 204 ARG A CA 1
ATOM 1580 C C . ARG A 1 204 ? -12.046 4.746 17.129 1.00 82.44 204 ARG A C 1
ATOM 1582 O O . ARG A 1 204 ? -11.318 3.763 17.002 1.00 82.44 204 ARG A O 1
ATOM 1589 N N . VAL A 1 205 ? -12.051 5.478 18.242 1.00 76.88 205 VAL A N 1
ATOM 1590 C CA . VAL A 1 205 ? -11.281 5.120 19.438 1.00 76.88 205 VAL A CA 1
ATOM 1591 C C . VAL A 1 205 ? -12.172 4.309 20.384 1.00 76.88 205 VAL A C 1
ATOM 1593 O O . VAL A 1 205 ? -12.756 4.839 21.329 1.00 76.88 205 VAL A O 1
ATOM 1596 N N . GLY A 1 206 ? -12.243 2.998 20.136 1.00 74.88 206 GLY A N 1
ATOM 1597 C CA . GLY A 1 206 ? -13.087 2.059 20.892 1.00 74.88 206 GLY A CA 1
ATOM 1598 C C . GLY A 1 206 ? -14.583 2.169 20.571 1.00 74.88 206 GLY A C 1
ATOM 1599 O O . GLY A 1 206 ? -14.969 2.869 19.642 1.00 74.88 206 GLY A O 1
ATOM 1600 N N . ASP A 1 207 ? -15.410 1.490 21.370 1.00 77.12 207 ASP A N 1
ATOM 1601 C CA . ASP A 1 207 ? -16.829 1.237 21.048 1.00 77.12 207 ASP A CA 1
ATOM 1602 C C . ASP A 1 207 ? -17.814 2.217 21.713 1.00 77.12 207 ASP A C 1
ATOM 1604 O O . ASP A 1 207 ? -19.016 1.980 21.750 1.00 77.12 207 ASP A O 1
ATOM 1608 N N . SER A 1 208 ? -17.312 3.300 22.308 1.00 81.62 208 SER A N 1
ATOM 1609 C CA . SER A 1 208 ? -18.147 4.275 23.015 1.00 81.62 208 SER A CA 1
ATOM 1610 C C . SER A 1 208 ? -18.646 5.360 22.065 1.00 81.62 208 SER A C 1
ATOM 1612 O O . SER A 1 208 ? -17.839 6.008 21.405 1.00 81.62 208 SER A O 1
ATOM 1614 N N . ASP A 1 209 ? -19.949 5.640 22.110 1.00 83.25 209 ASP A N 1
ATOM 1615 C CA . ASP A 1 209 ? -20.596 6.727 21.356 1.00 83.25 209 ASP A CA 1
ATOM 1616 C C . ASP A 1 209 ? -20.356 8.128 21.951 1.00 83.25 209 ASP A C 1
ATOM 1618 O O . ASP A 1 209 ? -20.983 9.110 21.554 1.00 83.25 209 ASP A O 1
ATOM 1622 N N . THR A 1 210 ? -19.460 8.251 22.933 1.00 86.94 210 THR A N 1
ATOM 1623 C CA . THR A 1 210 ? -19.113 9.547 23.519 1.00 86.94 210 THR A CA 1
ATOM 1624 C C . THR A 1 210 ? -18.387 10.400 22.474 1.00 86.94 210 THR A C 1
ATOM 1626 O O . THR A 1 210 ? -17.355 9.953 21.966 1.00 86.94 210 THR A O 1
ATOM 1629 N N . PRO A 1 211 ? -18.852 11.633 22.186 1.00 87.25 211 PRO A N 1
ATOM 1630 C CA . PRO A 1 211 ? -18.163 12.538 21.272 1.00 87.25 211 PRO A CA 1
ATOM 1631 C C . PRO A 1 211 ? -16.717 12.802 21.700 1.00 87.25 211 PRO A C 1
ATOM 1633 O O . PRO A 1 211 ? -16.422 12.968 22.887 1.00 87.25 211 PRO A O 1
ATOM 1636 N N . ARG A 1 212 ? -15.808 12.858 20.726 1.00 85.12 212 ARG A N 1
ATOM 1637 C CA . ARG A 1 212 ? -14.375 13.103 20.936 1.00 85.12 212 ARG A CA 1
ATOM 1638 C C . ARG A 1 212 ? -13.864 14.133 19.931 1.00 85.12 212 ARG A C 1
ATOM 1640 O O . ARG A 1 212 ? -14.438 14.242 18.844 1.00 85.12 212 ARG A O 1
ATOM 1647 N N . PRO A 1 213 ? -12.774 14.853 20.252 1.00 88.31 213 PRO A N 1
ATOM 1648 C CA . PRO A 1 213 ? -12.035 15.601 19.244 1.00 88.31 213 PRO A CA 1
ATOM 1649 C C . PRO A 1 213 ? -11.725 14.698 18.045 1.00 88.31 213 PRO A C 1
ATOM 1651 O O . PRO A 1 213 ? -11.273 13.567 18.224 1.00 88.31 213 PRO A O 1
ATOM 1654 N N . THR A 1 214 ? -12.022 15.185 16.844 1.00 88.00 214 THR A N 1
ATOM 1655 C CA . THR A 1 214 ? -11.846 14.447 15.588 1.00 88.00 214 THR A CA 1
ATOM 1656 C C . THR A 1 214 ? -10.739 15.109 14.786 1.00 88.00 214 THR A C 1
ATOM 1658 O O . THR A 1 214 ? -10.754 16.326 14.611 1.00 88.00 214 THR A O 1
ATOM 1661 N N . LEU A 1 215 ? -9.782 14.309 14.319 1.00 88.62 215 LEU A N 1
ATOM 1662 C CA . LEU A 1 215 ? -8.736 14.750 13.406 1.00 88.62 215 LEU A CA 1
ATOM 1663 C C . LEU A 1 215 ? -9.136 14.362 11.984 1.00 88.62 215 LEU A C 1
ATOM 1665 O O . LEU A 1 215 ? -9.468 13.205 11.738 1.00 88.62 215 LEU A O 1
ATOM 1669 N N . ILE A 1 216 ? -9.099 15.329 11.072 1.00 90.25 216 ILE A N 1
ATOM 1670 C CA . ILE A 1 216 ? -9.257 15.093 9.637 1.00 90.25 216 ILE A CA 1
ATOM 1671 C C . ILE A 1 216 ? -7.852 15.075 9.044 1.00 90.25 216 ILE A C 1
ATOM 1673 O O . ILE A 1 216 ? -7.108 16.043 9.203 1.00 90.25 216 ILE A O 1
ATOM 1677 N N . LEU A 1 217 ? -7.492 13.964 8.408 1.00 88.81 217 LEU A N 1
ATOM 1678 C CA . LEU A 1 217 ? -6.220 13.791 7.714 1.00 88.81 217 LEU A CA 1
ATOM 1679 C C . LEU A 1 217 ? -6.474 13.869 6.213 1.00 88.81 217 LEU A C 1
ATOM 1681 O O . LEU A 1 217 ? -7.436 13.285 5.721 1.00 88.81 217 LEU A O 1
ATOM 1685 N N . GLN A 1 218 ? -5.618 14.595 5.502 1.00 88.62 218 GLN A N 1
ATOM 1686 C CA . GLN A 1 218 ? -5.704 14.757 4.058 1.00 88.62 218 GLN A CA 1
ATOM 1687 C C . GLN A 1 218 ? -4.298 14.683 3.468 1.00 88.62 218 GLN A C 1
ATOM 1689 O O . GLN A 1 218 ? -3.358 15.249 4.023 1.00 88.62 218 GLN A O 1
ATOM 1694 N N . THR A 1 219 ? -4.178 14.004 2.333 1.00 89.25 219 THR A N 1
ATOM 1695 C CA . THR A 1 219 ? -2.931 13.898 1.575 1.00 89.25 219 THR A CA 1
ATOM 1696 C C . THR A 1 219 ? -2.874 14.909 0.423 1.00 89.25 219 THR A C 1
ATOM 1698 O O . THR A 1 219 ? -3.804 15.695 0.209 1.00 89.25 219 THR A O 1
ATOM 1701 N N . GLY A 1 220 ? -1.736 14.926 -0.272 1.00 89.00 220 GLY A N 1
ATOM 1702 C CA . GLY A 1 220 ? -1.454 15.785 -1.417 1.00 89.00 220 GLY A CA 1
ATOM 1703 C C . GLY A 1 220 ? -1.858 15.170 -2.758 1.00 89.00 220 GLY A C 1
ATOM 1704 O O . GLY A 1 220 ? -2.764 14.350 -2.845 1.00 89.00 220 GLY A O 1
ATOM 1705 N N . TYR A 1 221 ? -1.171 15.602 -3.814 1.00 87.25 221 TYR A N 1
ATOM 1706 C CA . TYR A 1 221 ? -1.465 15.224 -5.199 1.00 87.25 221 TYR A CA 1
ATOM 1707 C C . TYR A 1 221 ? -1.207 13.741 -5.493 1.00 87.25 221 TYR A C 1
ATOM 1709 O O . TYR A 1 221 ? -1.955 13.114 -6.233 1.00 87.25 221 TYR A O 1
ATOM 1717 N N . ASP A 1 222 ? -0.140 13.198 -4.918 1.00 87.69 222 ASP A N 1
ATOM 1718 C CA . ASP A 1 222 ? 0.443 11.900 -5.252 1.00 87.69 222 ASP A CA 1
ATOM 1719 C C . ASP A 1 222 ? 0.314 10.881 -4.109 1.00 87.69 222 ASP A C 1
ATOM 1721 O O . ASP A 1 222 ? 1.038 9.885 -4.065 1.00 87.69 222 ASP A O 1
ATOM 1725 N N . GLY A 1 223 ? -0.559 11.153 -3.140 1.00 86.75 223 GLY A N 1
ATOM 1726 C CA . GLY A 1 223 ? -0.844 10.256 -2.027 1.00 86.75 223 GLY A CA 1
ATOM 1727 C C . GLY A 1 223 ? -2.266 9.715 -2.072 1.00 86.75 223 GLY A C 1
ATOM 1728 O O . GLY A 1 223 ? -3.157 10.287 -2.694 1.00 86.75 223 GLY A O 1
ATOM 1729 N N . THR A 1 224 ? -2.486 8.612 -1.363 1.00 89.38 224 THR A N 1
ATOM 1730 C CA . THR A 1 224 ? -3.812 7.989 -1.213 1.00 89.38 224 THR A CA 1
ATOM 1731 C C . THR A 1 224 ? -4.277 8.061 0.240 1.00 89.38 224 THR A C 1
ATOM 1733 O O . THR A 1 224 ? -3.455 8.158 1.155 1.00 89.38 224 THR A O 1
ATOM 1736 N N . SER A 1 225 ? -5.589 7.996 0.489 1.00 89.94 225 SER A N 1
ATOM 1737 C CA . SER A 1 225 ? -6.121 7.965 1.861 1.00 89.94 225 SER A CA 1
ATOM 1738 C C . SER A 1 225 ? -5.616 6.737 2.634 1.00 89.94 225 SER A C 1
ATOM 1740 O O . SER A 1 225 ? -5.353 6.811 3.833 1.00 89.94 225 SER A O 1
ATOM 1742 N N . GLU A 1 226 ? -5.429 5.611 1.943 1.00 90.50 226 GLU A N 1
ATOM 1743 C CA . GLU A 1 226 ? -4.869 4.365 2.473 1.00 90.50 226 GLU A CA 1
ATOM 1744 C C . GLU A 1 226 ? -3.403 4.526 2.910 1.00 90.50 226 GLU A C 1
ATOM 1746 O O . GLU A 1 226 ? -2.965 3.934 3.900 1.00 90.50 226 GLU A O 1
ATOM 1751 N N . GLU A 1 227 ? -2.633 5.350 2.203 1.00 88.31 227 GLU A N 1
ATOM 1752 C CA . GLU A 1 227 ? -1.236 5.602 2.539 1.00 88.31 227 GLU A CA 1
ATOM 1753 C C . GLU A 1 227 ? -1.075 6.370 3.852 1.00 88.31 227 GLU A C 1
ATOM 1755 O O . GLU A 1 227 ? -0.168 6.049 4.611 1.00 88.31 227 GLU A O 1
ATOM 1760 N N . LEU A 1 228 ? -1.966 7.310 4.184 1.00 86.81 228 LEU A N 1
ATOM 1761 C CA . LEU A 1 228 ? -1.913 8.050 5.459 1.00 86.81 228 LEU A CA 1
ATOM 1762 C C . LEU A 1 228 ? -1.974 7.112 6.680 1.00 86.81 228 LEU A C 1
ATOM 1764 O O . LEU A 1 228 ? -1.371 7.366 7.728 1.00 86.81 228 LEU A O 1
ATOM 1768 N N . TYR A 1 229 ? -2.647 5.967 6.529 1.00 83.00 229 TYR A N 1
ATOM 1769 C CA . TYR A 1 229 ? -2.683 4.923 7.549 1.00 83.00 229 TYR A CA 1
ATOM 1770 C C . TYR A 1 229 ? -1.349 4.177 7.685 1.00 83.00 229 TYR A C 1
ATOM 1772 O O . TYR A 1 229 ? -0.891 3.932 8.803 1.00 83.00 229 TYR A O 1
ATOM 1780 N N . ASN A 1 230 ? -0.730 3.820 6.558 1.00 70.31 230 ASN A N 1
ATOM 1781 C CA . ASN A 1 230 ? 0.550 3.103 6.511 1.00 70.31 230 ASN A CA 1
ATOM 1782 C C . ASN A 1 230 ? 1.758 4.016 6.773 1.00 70.31 230 ASN A C 1
ATOM 1784 O O . ASN A 1 230 ? 2.837 3.529 7.100 1.00 70.31 230 ASN A O 1
ATOM 1788 N N . GLY A 1 231 ? 1.566 5.319 6.579 1.00 57.03 231 GLY A N 1
ATOM 1789 C CA . GLY A 1 231 ? 2.608 6.306 6.392 1.00 57.03 231 GLY A CA 1
ATOM 1790 C C . GLY A 1 231 ? 3.182 6.809 7.694 1.00 57.03 231 GLY A C 1
ATOM 1791 O O . GLY A 1 231 ? 4.348 6.545 7.931 1.00 57.03 231 GLY A O 1
ATOM 1792 N N . GLN A 1 232 ? 2.435 7.572 8.501 1.00 54.97 232 GLN A N 1
ATOM 1793 C CA . GLN A 1 232 ? 3.023 8.289 9.649 1.00 54.97 232 GLN A CA 1
ATOM 1794 C C . GLN A 1 232 ? 2.042 8.656 10.781 1.00 54.97 232 GLN A C 1
ATOM 1796 O O . GLN A 1 232 ? 2.477 8.962 11.892 1.00 54.97 232 GLN A O 1
ATOM 1801 N N . GLU A 1 233 ? 0.723 8.628 10.564 1.00 52.88 233 GLU A N 1
ATOM 1802 C CA . GLU A 1 233 ? -0.171 9.462 11.388 1.00 52.88 233 GLU A CA 1
ATOM 1803 C C . GLU A 1 233 ? -1.073 8.677 12.351 1.00 52.88 233 GLU A C 1
ATOM 1805 O 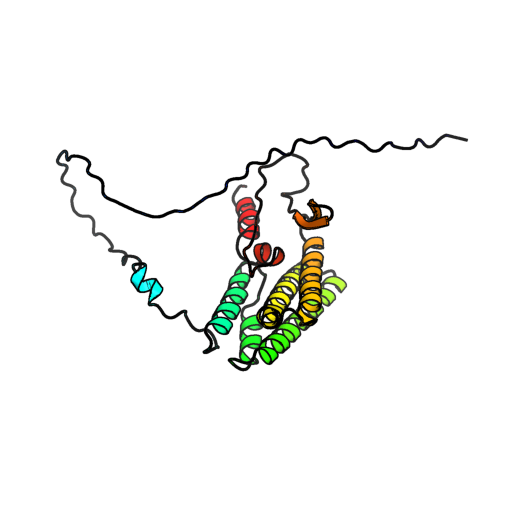O . GLU A 1 233 ? -1.227 9.055 13.515 1.00 52.88 233 GLU A O 1
ATOM 1810 N N . LEU A 1 234 ? -1.650 7.549 11.925 1.00 53.62 234 LEU A N 1
ATOM 1811 C CA . LEU A 1 234 ? -2.706 6.886 12.706 1.00 53.62 234 LEU A CA 1
ATOM 1812 C C . LEU A 1 234 ? -2.188 5.884 13.750 1.00 53.62 234 LEU A C 1
ATOM 1814 O O . LEU A 1 234 ? -2.782 5.752 14.827 1.00 53.62 234 LEU A O 1
ATOM 1818 N N . LYS A 1 235 ? -1.063 5.201 13.501 1.00 54.16 235 LYS A N 1
ATOM 1819 C CA . LYS A 1 235 ? -0.496 4.256 14.485 1.00 54.16 235 LYS A CA 1
ATOM 1820 C C . LYS A 1 235 ? 0.078 4.985 15.703 1.00 54.16 235 LYS A C 1
ATOM 1822 O O . LYS A 1 235 ? -0.131 4.529 16.824 1.00 54.16 235 LYS A O 1
ATOM 1827 N N . CYS A 1 236 ? 0.688 6.157 15.503 1.00 48.66 236 CYS A N 1
ATOM 1828 C CA . CYS A 1 236 ? 1.176 7.031 16.574 1.00 48.66 236 CYS A CA 1
ATOM 1829 C C . CYS A 1 236 ? 0.052 7.426 17.546 1.00 48.66 236 CYS A C 1
ATOM 1831 O O . CYS A 1 236 ? 0.228 7.366 18.763 1.00 48.66 236 CYS A O 1
ATOM 1833 N N . LEU A 1 237 ? -1.140 7.739 17.025 1.00 52.97 237 LEU A N 1
ATOM 1834 C CA . LEU A 1 237 ? -2.323 8.035 17.841 1.00 52.97 237 LEU A CA 1
ATOM 1835 C C . LEU A 1 237 ? -2.846 6.797 18.589 1.00 52.97 237 LEU A C 1
ATOM 1837 O O . LEU A 1 237 ? -3.363 6.912 19.704 1.00 52.97 237 LEU A O 1
ATOM 1841 N N . ARG A 1 238 ? -2.685 5.599 18.013 1.00 53.28 238 ARG A N 1
ATOM 1842 C CA . ARG A 1 238 ? -3.051 4.332 18.660 1.00 53.28 238 ARG A CA 1
ATOM 1843 C C . ARG A 1 238 ? -2.076 3.942 19.775 1.00 53.28 238 ARG A C 1
ATOM 1845 O O . ARG A 1 238 ? -2.529 3.437 20.800 1.00 53.28 238 ARG A O 1
ATOM 1852 N N . GLU A 1 239 ? -0.779 4.192 19.614 1.00 49.41 239 GLU A N 1
ATOM 1853 C CA . GLU A 1 239 ? 0.249 3.903 20.628 1.00 49.41 239 GLU A CA 1
ATOM 1854 C C . GLU A 1 239 ? 0.277 4.930 21.766 1.00 49.41 239 GLU A C 1
ATOM 1856 O O . GLU A 1 239 ? 0.458 4.540 22.920 1.00 49.41 239 GLU A O 1
ATOM 1861 N N . TYR A 1 240 ? -0.050 6.204 21.503 1.00 46.09 240 TYR A N 1
ATOM 1862 C CA . TYR A 1 240 ? -0.256 7.216 22.555 1.00 46.09 240 TYR A CA 1
ATOM 1863 C C . TYR A 1 240 ? -1.276 6.763 23.621 1.00 46.09 240 TYR A C 1
ATOM 1865 O O . TYR A 1 240 ? -1.212 7.174 24.777 1.00 46.09 240 TYR A O 1
ATOM 1873 N N . ARG A 1 241 ? -2.195 5.856 23.259 1.00 46.19 241 ARG A N 1
ATOM 1874 C CA . ARG A 1 241 ? -3.179 5.239 24.159 1.00 46.19 241 ARG A CA 1
ATOM 1875 C C . ARG A 1 241 ? -2.593 4.180 25.099 1.00 46.19 241 ARG A C 1
ATOM 1877 O O . ARG A 1 241 ? -3.155 3.978 26.173 1.00 46.19 241 ARG A O 1
ATOM 1884 N N . LEU A 1 242 ? -1.528 3.476 24.713 1.00 45.00 242 LEU A N 1
ATOM 1885 C CA . LEU A 1 242 ? -0.912 2.459 25.576 1.00 45.00 242 LEU A CA 1
ATOM 1886 C C . LEU A 1 242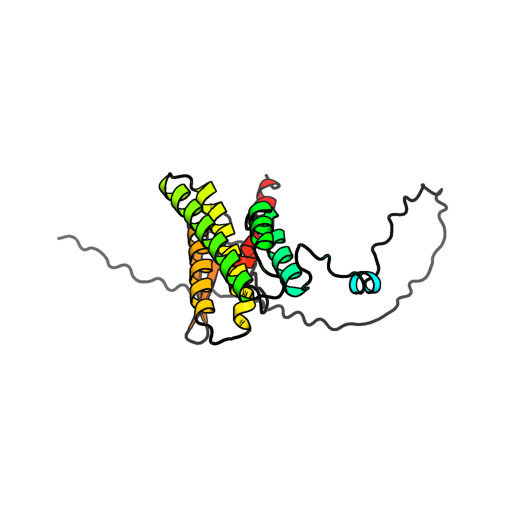 ? -0.133 3.095 26.734 1.00 45.00 242 LEU A C 1
ATOM 1888 O O . LEU A 1 242 ? -0.071 2.497 27.801 1.00 45.00 242 LEU A O 1
ATOM 1892 N N . ASN A 1 243 ? 0.356 4.325 26.556 1.00 38.62 243 ASN A N 1
ATOM 1893 C CA . ASN A 1 243 ? 1.133 5.055 27.564 1.00 38.62 243 ASN A CA 1
ATOM 1894 C C . ASN A 1 243 ? 0.302 6.004 28.450 1.00 38.62 243 ASN A C 1
ATOM 1896 O O . ASN A 1 243 ? 0.854 6.651 29.333 1.00 38.62 243 ASN A O 1
ATOM 1900 N N . LEU A 1 244 ? -1.014 6.102 28.228 1.00 42.78 244 LEU A N 1
ATOM 1901 C CA . LEU A 1 244 ? -1.943 6.898 29.049 1.00 42.78 244 LEU A CA 1
ATOM 1902 C C . LEU A 1 244 ? -2.767 6.037 30.028 1.00 42.78 244 LEU A C 1
ATOM 1904 O O . LEU A 1 244 ? -3.832 6.464 30.479 1.00 42.78 244 LEU A O 1
ATOM 1908 N N . LYS A 1 245 ? -2.303 4.821 30.332 1.00 38.69 245 LYS A N 1
ATOM 1909 C CA . LYS A 1 245 ? -2.867 3.966 31.383 1.00 38.69 245 LYS A CA 1
ATOM 1910 C C . LYS A 1 245 ? -1.955 3.909 32.595 1.00 38.69 245 LYS A C 1
ATOM 1912 O O . LYS A 1 245 ? -0.734 3.765 32.386 1.00 38.69 245 LYS A O 1
#